Protein AF-X1I7S1-F1 (afdb_monomer_lite)

Organism: NCBI:txid412755

Foldseek 3Di:
DPCVPDDPPPPDDALAEAEAADQCQDDPPDPVLVVCLVVCDPCSCVPPRLVVSLVVVQVSVCVQCVDPLYYYDYHYNHCVLVVDPSVVVSCVSHPDDDDDDDVVVVVVVVVLRPPPDDDDDDDDDDDDDDDDPDDVVRVLLSVLLCLLVVLDLVCLVVLLVLCPDPDVSSVLSSLQSLLSNLVDPPSSVVCLVSLVVQCPDPDPSSNVSSVSSNVSND

Secondary structure (DSSP, 8-state):
---TT------SS---EEEESS-----TT-HHHHHHHHHHGGGHIIIIIHHHHHHHHHHHHHTT--STT---EEEE--THHHHSHHHHHHHHHS-S------HHHHHHHHHHS-------------------PPPHHHHHHHHHHHHHHS--GGGHHHHHHHTT-SSHHHHHHHHHHHHHGGGSTTGGGGGHHHHHHHTT-SSHHHHHHHHHHHHHH-

Structure (mmCIF, N/CA/C/O backbone):
data_AF-X1I7S1-F1
#
_entry.id   AF-X1I7S1-F1
#
loop_
_atom_site.group_PDB
_atom_site.id
_atom_site.type_symbol
_atom_site.label_atom_id
_atom_site.label_alt_id
_atom_site.label_comp_id
_atom_site.label_asym_id
_atom_site.label_entity_id
_atom_site.label_seq_id
_atom_site.pdbx_PDB_ins_code
_atom_site.Cartn_x
_atom_site.Cartn_y
_atom_site.Cartn_z
_atom_site.occupancy
_atom_site.B_iso_or_equiv
_atom_site.auth_seq_id
_atom_site.auth_comp_id
_atom_site.auth_asym_id
_atom_site.auth_atom_id
_atom_site.pdbx_PDB_model_num
ATOM 1 N N . THR A 1 1 ? 4.351 20.481 -22.327 1.00 34.53 1 THR A N 1
ATOM 2 C CA . THR A 1 1 ? 3.416 20.937 -21.273 1.00 34.53 1 THR A CA 1
ATOM 3 C C . THR A 1 1 ? 2.938 19.731 -20.486 1.00 34.53 1 THR A C 1
ATOM 5 O O . THR A 1 1 ? 2.043 19.015 -20.914 1.00 34.53 1 THR A O 1
ATOM 8 N N . THR A 1 2 ? 3.607 19.427 -19.373 1.00 40.56 2 THR A N 1
ATOM 9 C CA . THR A 1 2 ? 3.299 18.315 -18.455 1.00 40.56 2 THR A CA 1
ATOM 10 C C . THR A 1 2 ? 2.128 18.686 -17.546 1.00 40.56 2 THR A C 1
ATOM 12 O O . THR A 1 2 ? 2.246 18.787 -16.331 1.00 40.56 2 THR A O 1
ATOM 15 N N . THR A 1 3 ? 0.965 18.902 -18.154 1.00 37.44 3 THR A N 1
ATOM 16 C CA . THR A 1 3 ? -0.276 19.259 -17.449 1.00 37.44 3 THR A CA 1
ATOM 17 C C . THR A 1 3 ? -1.057 18.016 -16.986 1.00 37.44 3 THR A C 1
ATOM 19 O O . THR A 1 3 ? -2.106 18.121 -16.366 1.00 37.44 3 THR A O 1
ATOM 22 N N . PHE A 1 4 ? -0.539 16.806 -17.218 1.00 43.66 4 PHE A N 1
ATOM 23 C CA . PHE A 1 4 ? -1.282 15.554 -17.009 1.00 43.66 4 PHE A CA 1
ATOM 24 C C . PHE A 1 4 ? -1.377 15.063 -15.549 1.00 43.66 4 PHE A C 1
ATOM 26 O O . PHE A 1 4 ? -1.947 14.007 -15.295 1.00 43.66 4 PHE A O 1
ATOM 33 N N . TRP A 1 5 ? -0.856 15.835 -14.588 1.00 49.19 5 TRP A N 1
ATOM 34 C CA . TRP A 1 5 ? -1.009 15.590 -13.143 1.00 49.19 5 TRP A CA 1
ATOM 35 C C . TRP A 1 5 ? -1.881 16.652 -12.443 1.00 49.19 5 TRP A C 1
ATOM 37 O O . TRP A 1 5 ? -1.930 16.704 -11.206 1.00 49.19 5 TRP A O 1
ATOM 47 N N . GLN A 1 6 ? -2.564 17.511 -13.214 1.00 38.84 6 GLN A N 1
ATOM 48 C CA . GLN A 1 6 ? -3.524 18.475 -12.679 1.00 38.84 6 GLN A CA 1
ATOM 49 C C . GLN A 1 6 ? -4.865 17.802 -12.365 1.00 38.84 6 GLN A C 1
ATOM 51 O O . GLN A 1 6 ? -5.723 17.627 -13.219 1.00 38.84 6 GLN A O 1
ATOM 56 N N . GLY A 1 7 ? -5.033 17.480 -11.085 1.00 45.00 7 GLY A N 1
ATOM 57 C CA . GLY A 1 7 ? -6.172 18.010 -10.338 1.00 45.00 7 GLY A CA 1
ATOM 58 C C . GLY A 1 7 ? -7.549 17.446 -10.666 1.00 45.00 7 GLY A C 1
ATOM 59 O O . GLY A 1 7 ? -8.424 18.186 -11.094 1.00 45.00 7 GLY A O 1
ATOM 60 N N . ILE A 1 8 ? -7.789 16.190 -10.295 1.00 41.12 8 ILE A N 1
ATOM 61 C CA . ILE A 1 8 ? -9.098 15.828 -9.743 1.00 41.12 8 ILE A CA 1
ATOM 62 C C . ILE A 1 8 ? -8.904 15.728 -8.225 1.00 41.12 8 ILE A C 1
ATOM 64 O O . ILE A 1 8 ? -8.669 14.661 -7.666 1.00 41.12 8 ILE A O 1
ATOM 68 N N . ASP A 1 9 ? -8.882 16.893 -7.573 1.00 45.22 9 ASP A N 1
ATOM 69 C CA . ASP A 1 9 ? -9.036 17.016 -6.121 1.00 45.22 9 ASP A CA 1
ATOM 70 C C . ASP A 1 9 ? -10.539 17.120 -5.853 1.00 45.22 9 ASP A C 1
ATOM 72 O O . ASP A 1 9 ? -11.132 18.196 -5.934 1.00 45.22 9 ASP A O 1
ATOM 76 N N . ILE A 1 10 ? -11.192 15.974 -5.645 1.00 42.84 10 ILE A N 1
ATOM 77 C CA . ILE A 1 10 ? -12.595 15.966 -5.226 1.00 42.84 10 ILE A CA 1
ATOM 78 C C . ILE A 1 10 ? -12.599 16.347 -3.749 1.00 42.84 10 ILE A C 1
ATOM 80 O O . ILE A 1 10 ? -12.166 15.568 -2.902 1.00 42.84 10 ILE A O 1
ATOM 84 N N . LYS A 1 11 ? -13.083 17.552 -3.436 1.00 34.75 11 LYS A N 1
ATOM 85 C CA . LYS A 1 11 ? -13.348 17.943 -2.050 1.00 34.75 11 LYS A CA 1
ATOM 86 C C . LYS A 1 11 ? -14.481 17.082 -1.484 1.00 34.75 11 LYS A C 1
ATOM 88 O O . LYS A 1 11 ? -15.622 17.178 -1.924 1.00 34.75 11 LYS A O 1
ATOM 93 N N . GLY A 1 12 ? -14.128 16.262 -0.502 1.00 44.75 12 GLY A N 1
ATOM 94 C CA . GLY A 1 12 ? -14.996 15.407 0.305 1.00 44.75 12 GLY A CA 1
ATOM 95 C C . GLY A 1 12 ? -14.125 14.471 1.149 1.00 44.75 12 GLY A C 1
ATOM 96 O O . GLY A 1 12 ? -13.039 14.102 0.709 1.00 44.75 12 GLY A O 1
ATOM 97 N N . ASP A 1 13 ? -14.567 14.100 2.353 1.00 46.22 13 ASP A N 1
ATOM 98 C CA . ASP A 1 13 ? -13.748 13.518 3.443 1.00 46.22 13 ASP A CA 1
ATOM 99 C C . ASP A 1 13 ? -13.021 12.176 3.168 1.00 46.22 13 ASP A C 1
ATOM 101 O O . ASP A 1 13 ? -12.484 11.574 4.095 1.00 46.22 13 ASP A O 1
ATOM 105 N N . LYS A 1 14 ? -12.999 11.647 1.936 1.00 53.81 14 LYS A N 1
ATOM 106 C CA . LYS A 1 14 ? -12.432 10.323 1.607 1.00 53.81 14 LYS A CA 1
ATOM 107 C C . LYS A 1 14 ? -11.861 10.284 0.186 1.00 53.81 14 LYS A C 1
ATOM 109 O O . LYS A 1 14 ? -12.492 9.766 -0.740 1.00 53.81 14 LYS A O 1
ATOM 114 N N . LEU A 1 15 ? -10.656 10.819 0.000 1.00 52.94 15 LEU A N 1
ATOM 115 C CA . LEU A 1 15 ? -9.922 10.695 -1.262 1.00 52.94 15 LEU A CA 1
ATOM 116 C C . LEU A 1 15 ? -9.502 9.227 -1.437 1.00 52.94 15 LEU A C 1
ATOM 118 O O . LEU A 1 15 ? -8.600 8.751 -0.760 1.00 52.94 15 LEU A O 1
ATOM 122 N N . SER A 1 16 ? -10.216 8.493 -2.290 1.00 61.19 16 SER A N 1
ATOM 123 C CA . SER A 1 16 ? -10.229 7.022 -2.272 1.00 61.19 16 SER A CA 1
ATOM 124 C C . SER A 1 16 ? -9.666 6.361 -3.531 1.00 61.19 16 SER A C 1
ATOM 126 O O . SER A 1 16 ? -9.474 5.148 -3.532 1.00 61.19 16 SER A O 1
ATOM 128 N N . LEU A 1 17 ? -9.354 7.107 -4.597 1.00 73.19 17 LEU A N 1
ATOM 129 C CA . LEU A 1 17 ? -8.890 6.510 -5.852 1.00 73.19 17 LEU A CA 1
ATOM 130 C C . LEU A 1 17 ? -7.895 7.402 -6.603 1.00 73.19 17 LEU A C 1
ATOM 132 O O . LEU A 1 17 ? -8.203 8.538 -6.952 1.00 73.19 17 LEU A O 1
ATOM 136 N N . VAL A 1 18 ? -6.724 6.848 -6.918 1.00 77.62 18 VAL A N 1
ATOM 137 C CA . VAL A 1 18 ? -5.776 7.397 -7.899 1.00 77.62 18 VAL A CA 1
ATOM 138 C C . VAL A 1 18 ? -5.756 6.465 -9.103 1.00 77.62 18 VAL A C 1
ATOM 140 O O . VAL A 1 18 ? -5.474 5.280 -8.952 1.00 77.62 18 VAL A O 1
ATOM 143 N N . VAL A 1 19 ? -6.031 6.988 -10.299 1.00 80.00 19 VAL A N 1
ATOM 144 C CA . VAL A 1 19 ? -5.985 6.211 -11.547 1.00 80.00 19 VAL A CA 1
ATOM 145 C C . VAL A 1 19 ? -4.779 6.635 -12.376 1.00 80.00 19 VAL A C 1
ATOM 147 O O . VAL A 1 19 ? -4.634 7.802 -12.733 1.00 80.00 19 VAL A O 1
ATOM 150 N N . ILE A 1 20 ? -3.922 5.676 -12.711 1.00 80.31 20 ILE A N 1
ATOM 151 C CA . ILE A 1 20 ? -2.764 5.846 -13.587 1.00 80.31 20 ILE A CA 1
ATOM 152 C C . ILE A 1 20 ? -3.038 5.048 -14.856 1.00 80.31 20 ILE A C 1
ATOM 154 O O . ILE A 1 20 ? -2.916 3.826 -14.890 1.00 80.31 20 ILE A O 1
ATOM 158 N N . VAL A 1 21 ? -3.428 5.752 -15.915 1.00 76.12 21 VAL A N 1
ATOM 159 C CA . VAL A 1 21 ? -3.789 5.125 -17.197 1.00 76.12 21 VAL A CA 1
ATOM 160 C C . VAL A 1 21 ? -2.558 4.567 -17.915 1.00 76.12 21 VAL A C 1
ATOM 162 O O . VAL A 1 21 ? -2.631 3.548 -18.595 1.00 76.12 21 VAL A O 1
ATOM 165 N N . LYS A 1 22 ? -1.410 5.229 -17.758 1.00 79.19 22 LYS A N 1
ATOM 166 C CA . LYS A 1 22 ? -0.152 4.854 -18.401 1.00 79.19 22 LYS A CA 1
ATOM 167 C C . LYS A 1 22 ? 1.018 5.254 -17.520 1.00 79.19 22 LYS A C 1
ATOM 169 O O . LYS A 1 22 ? 1.002 6.329 -16.921 1.00 79.19 22 LYS A O 1
ATOM 174 N N . MET A 1 23 ? 2.044 4.412 -17.479 1.00 82.00 23 MET A N 1
ATOM 175 C CA . MET A 1 23 ? 3.266 4.729 -16.751 1.00 82.00 23 MET A CA 1
ATOM 176 C C . MET A 1 23 ? 3.931 6.004 -17.304 1.00 82.00 23 MET A C 1
ATOM 178 O O . MET A 1 23 ? 4.130 6.093 -18.523 1.00 82.00 23 MET A O 1
ATOM 182 N N . PRO A 1 24 ? 4.301 6.970 -16.437 1.00 74.19 24 PRO A N 1
ATOM 183 C CA . PRO A 1 24 ? 4.885 8.253 -16.827 1.00 74.19 24 PRO A CA 1
ATOM 184 C C . PRO A 1 24 ? 6.377 8.115 -17.166 1.00 74.19 24 PRO A C 1
ATOM 186 O O . PRO A 1 24 ? 7.236 8.746 -16.552 1.00 74.19 24 PRO A O 1
ATOM 189 N N . PHE A 1 25 ? 6.704 7.266 -18.135 1.00 75.31 25 PHE A N 1
ATOM 190 C CA . PHE A 1 25 ? 8.011 7.322 -18.784 1.00 75.31 25 PHE A CA 1
ATOM 191 C C . PHE A 1 25 ? 8.072 8.632 -19.585 1.00 75.31 25 PHE A C 1
ATOM 193 O O . PHE A 1 25 ? 7.050 9.026 -20.147 1.00 75.31 25 PHE A O 1
ATOM 200 N N . GLY A 1 26 ? 9.210 9.336 -19.544 1.00 65.19 26 GLY A N 1
ATOM 201 C CA . GLY A 1 26 ? 9.345 10.745 -19.946 1.00 65.19 26 GLY A CA 1
ATOM 202 C C . GLY A 1 26 ? 8.659 11.131 -21.265 1.00 65.19 26 GLY A C 1
ATOM 203 O O . GLY A 1 26 ? 8.462 10.307 -22.157 1.00 65.19 26 GLY A O 1
ATOM 204 N N . SER A 1 27 ? 8.268 12.404 -21.380 1.00 58.00 27 SER A N 1
ATOM 205 C CA . SER A 1 27 ? 7.577 12.906 -22.572 1.00 58.00 27 SER A CA 1
ATOM 206 C C . SER A 1 27 ? 8.533 12.971 -23.766 1.00 58.00 27 SER A C 1
ATOM 208 O O . SER A 1 27 ? 9.627 13.512 -23.615 1.00 58.00 27 SER A O 1
ATOM 210 N N . PRO A 1 28 ? 8.111 12.533 -24.964 1.00 55.59 28 PRO A N 1
ATOM 211 C CA . PRO A 1 28 ? 8.808 12.874 -26.198 1.00 55.59 28 PRO A CA 1
ATOM 212 C C . PRO A 1 28 ? 8.892 14.402 -26.338 1.00 55.59 28 PRO A C 1
ATOM 214 O O . PRO A 1 28 ? 7.883 15.084 -26.128 1.00 55.59 28 PRO A O 1
ATOM 217 N N . GLY A 1 29 ? 10.070 14.931 -26.680 1.00 66.00 29 GLY A N 1
ATOM 218 C CA . GLY A 1 29 ? 10.260 16.348 -27.015 1.00 66.00 29 GLY A CA 1
ATOM 219 C C . GLY A 1 29 ? 10.788 17.255 -25.898 1.00 66.00 29 GLY A C 1
ATOM 220 O O . GLY A 1 29 ? 10.657 18.471 -26.022 1.00 66.00 29 GLY A O 1
ATOM 221 N N . ASP A 1 30 ? 11.370 16.709 -24.826 1.00 81.25 30 ASP A N 1
ATOM 222 C CA . ASP A 1 30 ? 12.191 17.479 -23.879 1.00 81.25 30 ASP A CA 1
ATOM 223 C C . ASP A 1 30 ? 13.679 17.340 -24.270 1.00 81.25 30 ASP A C 1
ATOM 225 O O . ASP A 1 30 ? 14.272 16.289 -24.018 1.00 81.25 30 ASP A O 1
ATOM 229 N N . PRO A 1 31 ? 14.315 18.386 -24.842 1.00 83.62 31 PRO A N 1
ATOM 230 C CA . PRO A 1 31 ? 15.699 18.309 -25.315 1.00 83.62 31 PRO A CA 1
ATOM 231 C C . PRO A 1 31 ? 16.710 17.951 -24.219 1.00 83.62 31 PRO A C 1
ATOM 233 O O . PRO A 1 31 ? 17.738 17.334 -24.498 1.00 83.62 31 PRO A O 1
ATOM 236 N N . VAL A 1 32 ? 16.436 18.330 -22.966 1.00 85.75 32 VAL A N 1
ATOM 237 C CA . VAL A 1 32 ? 17.312 18.020 -21.829 1.00 85.75 32 VAL A CA 1
ATOM 238 C C . VAL A 1 32 ? 17.156 16.556 -21.436 1.00 85.75 32 VAL A C 1
ATOM 240 O O . VAL A 1 32 ? 18.149 15.888 -21.139 1.00 85.75 32 VAL A O 1
ATOM 243 N N . TYR A 1 33 ? 15.924 16.046 -21.436 1.00 84.62 33 TYR A N 1
ATOM 244 C CA . TYR A 1 33 ? 15.659 14.630 -21.195 1.00 84.62 33 TYR A CA 1
ATOM 245 C C . TYR A 1 33 ? 16.280 13.755 -22.289 1.00 84.62 33 TYR A C 1
ATOM 247 O O . TYR A 1 33 ? 16.966 12.784 -21.974 1.00 84.62 33 TYR A O 1
ATOM 255 N N . ASP A 1 34 ? 16.127 14.149 -23.553 1.00 86.00 34 ASP A N 1
ATOM 256 C CA . ASP A 1 34 ? 16.676 13.434 -24.706 1.00 86.00 34 ASP A CA 1
ATOM 257 C C . ASP A 1 34 ? 18.210 13.376 -24.658 1.00 86.00 34 ASP A C 1
ATOM 259 O O . ASP A 1 34 ? 18.803 12.318 -24.877 1.00 86.00 34 ASP A O 1
ATOM 263 N N . GLU A 1 35 ? 18.870 14.479 -24.292 1.00 88.38 35 GLU A N 1
ATOM 264 C CA . GLU A 1 35 ? 20.326 14.507 -24.117 1.00 88.38 35 GLU A CA 1
ATOM 265 C C . GLU A 1 35 ? 20.788 13.636 -22.937 1.00 88.38 35 GLU A C 1
ATOM 267 O O . GLU A 1 35 ? 21.785 12.919 -23.048 1.00 88.38 35 GLU A O 1
ATOM 272 N N . ARG A 1 36 ? 20.054 13.623 -21.815 1.00 86.50 36 ARG A N 1
ATOM 273 C CA . ARG A 1 36 ? 20.353 12.714 -20.692 1.00 86.50 36 ARG A CA 1
ATOM 274 C C . ARG A 1 36 ? 20.214 11.251 -21.103 1.00 86.50 36 ARG A C 1
ATOM 276 O O . ARG A 1 36 ? 21.082 10.449 -20.766 1.00 86.50 36 ARG A O 1
ATOM 283 N N . CYS A 1 37 ? 19.168 10.911 -21.855 1.00 87.94 37 CYS A N 1
ATOM 284 C CA . CYS A 1 37 ? 18.982 9.571 -22.403 1.00 87.94 37 CYS A CA 1
ATOM 285 C C . CYS A 1 37 ? 20.133 9.189 -23.341 1.00 87.94 37 CYS A C 1
ATOM 287 O O . CYS A 1 37 ? 20.708 8.113 -23.188 1.00 87.94 37 CYS A O 1
ATOM 289 N N . ARG A 1 38 ? 20.535 10.092 -24.248 1.00 88.19 38 ARG A N 1
ATOM 290 C CA . ARG A 1 38 ? 21.667 9.876 -25.161 1.00 88.19 38 ARG A CA 1
ATOM 291 C C . ARG A 1 38 ? 22.964 9.585 -24.400 1.00 88.19 38 ARG A C 1
ATOM 293 O O . ARG A 1 38 ? 23.661 8.636 -24.744 1.00 88.19 38 ARG A O 1
ATOM 300 N N . ARG A 1 39 ? 23.273 10.356 -23.351 1.00 92.06 39 ARG A N 1
ATOM 301 C CA . ARG A 1 39 ? 24.485 10.164 -22.530 1.00 92.06 39 ARG A CA 1
ATOM 302 C C . ARG A 1 39 ? 24.503 8.847 -21.760 1.00 92.06 39 ARG A C 1
ATOM 304 O O . ARG A 1 39 ? 25.572 8.286 -21.548 1.00 92.06 39 ARG A O 1
ATOM 311 N N . LEU A 1 40 ? 23.340 8.371 -21.322 1.00 90.00 40 LEU A N 1
ATOM 312 C CA . LEU A 1 40 ? 23.218 7.116 -20.578 1.00 90.00 40 LEU A CA 1
ATOM 313 C C . LEU A 1 40 ? 23.259 5.875 -21.484 1.00 90.00 40 LEU A C 1
ATOM 315 O O . LEU A 1 40 ? 23.492 4.772 -20.981 1.00 90.00 40 LEU A O 1
ATOM 319 N N . GLY A 1 41 ? 23.065 6.036 -22.799 1.00 92.44 41 GLY A N 1
ATOM 320 C CA . GLY A 1 41 ? 23.042 4.925 -23.751 1.00 92.44 41 GLY A CA 1
ATOM 321 C C . GLY A 1 41 ? 21.987 3.897 -23.350 1.00 92.44 41 GLY A C 1
ATOM 322 O O . GLY A 1 41 ? 20.910 4.271 -22.907 1.00 92.44 41 GLY A O 1
ATOM 323 N N . GLU A 1 42 ? 22.300 2.604 -23.418 1.00 89.38 42 GLU A N 1
ATOM 324 C CA . GLU A 1 42 ? 21.370 1.507 -23.087 1.00 89.38 42 GLU A CA 1
ATOM 325 C C . GLU A 1 42 ? 20.812 1.550 -21.651 1.00 89.38 42 GLU A C 1
ATOM 327 O O . GLU A 1 42 ? 19.726 1.035 -21.387 1.00 89.38 42 GLU A O 1
ATOM 332 N N . ARG A 1 43 ? 21.513 2.216 -20.726 1.00 89.62 43 ARG A N 1
ATOM 333 C CA . ARG A 1 43 ? 21.113 2.335 -19.315 1.00 89.62 43 ARG A CA 1
ATOM 334 C C . ARG A 1 43 ? 20.088 3.434 -19.052 1.00 89.62 43 ARG A C 1
ATOM 336 O O . ARG A 1 43 ? 19.610 3.564 -17.929 1.00 89.62 43 ARG A O 1
ATOM 343 N N . TRP A 1 44 ? 19.710 4.222 -20.061 1.00 89.94 44 TRP A N 1
ATOM 344 C CA . TRP A 1 44 ? 18.753 5.323 -19.892 1.00 89.94 44 TRP A CA 1
ATOM 345 C C . TRP A 1 44 ? 17.445 4.869 -19.225 1.00 89.94 44 TRP A C 1
ATOM 347 O O . TRP A 1 44 ? 16.861 5.592 -18.416 1.00 89.94 44 TRP A O 1
ATOM 357 N N . PHE A 1 45 ? 16.991 3.651 -19.530 1.00 87.31 45 PHE A N 1
ATOM 358 C CA . PHE A 1 45 ? 15.756 3.133 -18.966 1.00 87.31 45 PHE A CA 1
ATOM 359 C C . PHE A 1 45 ? 15.911 2.777 -17.483 1.00 87.31 45 PHE A C 1
ATOM 361 O O . PHE A 1 45 ? 15.078 3.185 -16.675 1.00 87.31 45 PHE A O 1
ATOM 368 N N . THR A 1 46 ? 16.971 2.053 -17.115 1.00 87.12 46 THR A N 1
ATOM 369 C CA . THR A 1 46 ? 17.209 1.584 -15.739 1.00 87.12 46 THR A CA 1
ATOM 370 C C . THR A 1 46 ? 17.642 2.701 -14.802 1.00 87.12 46 THR A C 1
ATOM 372 O O . THR A 1 46 ? 17.220 2.717 -13.649 1.00 87.12 46 THR A O 1
ATOM 375 N N . ASP A 1 47 ? 18.429 3.652 -15.302 1.00 87.44 47 ASP A N 1
ATOM 376 C CA . ASP A 1 47 ? 19.130 4.629 -14.465 1.00 87.44 47 ASP A CA 1
ATOM 377 C C . ASP A 1 47 ? 18.407 5.983 -14.433 1.00 87.44 47 ASP A C 1
ATOM 379 O O . ASP A 1 47 ? 18.640 6.791 -13.536 1.00 87.44 47 ASP A O 1
ATOM 383 N N . LEU A 1 48 ? 17.497 6.237 -15.384 1.00 87.56 48 LEU A N 1
ATOM 384 C CA . LEU A 1 48 ? 16.750 7.494 -15.467 1.00 87.56 48 LEU A CA 1
ATOM 385 C C . LEU A 1 48 ? 15.238 7.285 -15.565 1.00 87.56 48 LEU A C 1
ATOM 387 O O . LEU A 1 48 ? 14.504 7.760 -14.695 1.00 87.56 48 LEU A O 1
ATOM 391 N N . ALA A 1 49 ? 14.743 6.605 -16.603 1.00 86.75 49 ALA A N 1
ATOM 392 C CA . ALA A 1 49 ? 13.304 6.557 -16.876 1.00 86.75 49 ALA A CA 1
ATOM 393 C C . ALA A 1 49 ? 12.510 5.807 -15.796 1.00 86.75 49 ALA A C 1
ATOM 395 O O . ALA A 1 49 ? 11.492 6.310 -15.317 1.00 86.75 49 ALA A O 1
ATOM 396 N N . LEU A 1 50 ? 12.986 4.629 -15.389 1.00 88.56 50 LEU A N 1
ATOM 397 C CA . LEU A 1 50 ? 12.345 3.802 -14.372 1.00 88.56 50 LEU A CA 1
ATOM 398 C C . LEU A 1 50 ? 12.380 4.465 -12.979 1.00 88.56 50 LEU A C 1
ATOM 400 O O . LEU A 1 50 ? 11.305 4.603 -12.387 1.00 88.56 50 LEU A O 1
ATOM 404 N N . PRO A 1 51 ? 13.528 4.963 -12.469 1.00 86.31 51 PRO A N 1
ATOM 405 C CA . PRO A 1 51 ? 13.568 5.706 -11.209 1.00 86.31 51 PRO A CA 1
ATOM 406 C C . PRO A 1 51 ? 12.671 6.948 -11.212 1.00 86.31 51 PRO A C 1
ATOM 408 O O . PRO A 1 51 ? 11.960 7.195 -10.237 1.00 86.31 51 PRO A O 1
ATOM 411 N N . SER A 1 52 ? 12.638 7.700 -12.320 1.00 87.56 52 SER A N 1
ATOM 412 C CA . SER A 1 52 ? 11.772 8.884 -12.450 1.00 87.56 52 SER A CA 1
ATOM 413 C C . SER A 1 52 ? 10.290 8.515 -12.358 1.00 87.56 52 SER A C 1
ATOM 415 O O . SER A 1 52 ? 9.524 9.173 -11.653 1.00 87.56 52 SER A O 1
ATOM 417 N N . ALA A 1 53 ? 9.885 7.432 -13.026 1.00 87.19 53 ALA A N 1
ATOM 418 C CA . ALA A 1 53 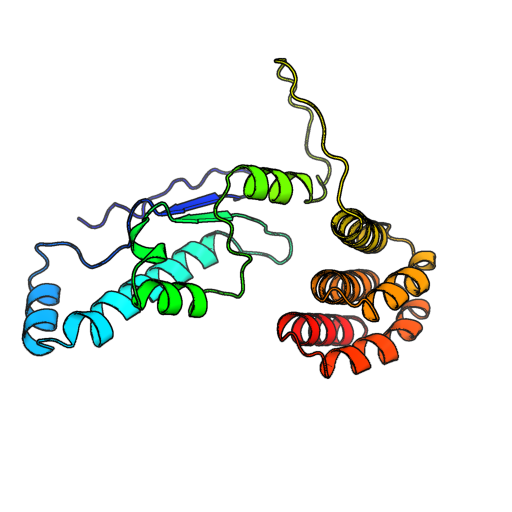? 8.512 6.948 -12.980 1.00 87.19 53 ALA A CA 1
ATOM 419 C C . ALA A 1 53 ? 8.121 6.467 -11.571 1.00 87.19 53 ALA A C 1
ATOM 421 O O . ALA A 1 53 ? 7.043 6.805 -11.086 1.00 87.19 53 ALA A O 1
ATOM 422 N N . ILE A 1 54 ? 9.008 5.738 -10.883 1.00 87.00 54 ILE A N 1
ATOM 423 C CA . ILE A 1 54 ? 8.805 5.297 -9.492 1.00 87.00 54 ILE A CA 1
ATOM 424 C C . ILE A 1 54 ? 8.632 6.496 -8.555 1.00 87.00 54 ILE A C 1
ATOM 426 O O . ILE A 1 54 ? 7.732 6.494 -7.714 1.00 87.00 54 ILE A O 1
ATOM 430 N N . LEU A 1 55 ? 9.460 7.532 -8.701 1.00 85.06 55 LEU A N 1
ATOM 431 C CA . LEU A 1 55 ? 9.371 8.739 -7.882 1.00 85.06 55 LEU A CA 1
ATOM 432 C C . LEU A 1 55 ? 8.009 9.428 -8.040 1.00 85.06 55 LEU A C 1
ATOM 434 O O . LEU A 1 55 ? 7.363 9.743 -7.040 1.00 85.06 55 LEU A O 1
ATOM 438 N N . LEU A 1 56 ? 7.544 9.602 -9.281 1.00 83.12 56 LEU A N 1
ATOM 439 C CA . LEU A 1 56 ? 6.225 10.175 -9.568 1.00 83.12 56 LEU A CA 1
ATOM 440 C C . LEU A 1 56 ? 5.093 9.325 -8.985 1.00 83.12 56 LEU A C 1
ATOM 442 O O . LEU A 1 56 ? 4.165 9.862 -8.383 1.00 83.12 56 LEU A O 1
ATOM 446 N N . LEU A 1 57 ? 5.185 7.999 -9.102 1.00 83.88 57 LEU A N 1
ATOM 447 C CA . LEU A 1 57 ? 4.200 7.094 -8.516 1.00 83.88 57 LEU A CA 1
ATOM 448 C C . LEU A 1 57 ? 4.136 7.217 -6.993 1.00 83.88 57 LEU A C 1
ATOM 450 O O . LEU A 1 57 ? 3.045 7.314 -6.439 1.00 83.88 57 LEU A O 1
ATOM 454 N N . ARG A 1 58 ? 5.285 7.265 -6.310 1.00 83.00 58 ARG A N 1
ATOM 455 C CA . ARG A 1 58 ? 5.338 7.443 -4.849 1.00 83.00 58 ARG A CA 1
ATOM 456 C C . ARG A 1 58 ? 4.704 8.763 -4.421 1.00 83.00 58 ARG A C 1
ATOM 458 O O . ARG A 1 58 ? 3.982 8.793 -3.429 1.00 83.00 58 ARG A O 1
ATOM 465 N N . GLN A 1 59 ? 4.925 9.833 -5.182 1.00 81.31 59 GLN A N 1
ATOM 466 C CA . GLN A 1 59 ? 4.272 11.122 -4.943 1.00 81.31 59 GLN A CA 1
ATOM 467 C C . GLN A 1 59 ? 2.754 11.039 -5.167 1.00 81.31 59 GLN A C 1
ATOM 469 O O . GLN A 1 59 ? 1.989 11.568 -4.363 1.00 81.31 59 GLN A O 1
ATOM 474 N N . GLY A 1 60 ? 2.309 10.327 -6.208 1.00 78.50 60 GLY A N 1
ATOM 475 C CA . GLY A 1 60 ? 0.894 10.050 -6.462 1.00 78.50 60 GLY A CA 1
ATOM 476 C C . GLY A 1 60 ? 0.229 9.265 -5.326 1.00 78.50 60 GLY A C 1
ATOM 477 O O . GLY A 1 60 ? -0.838 9.651 -4.858 1.00 78.50 60 GLY A O 1
ATOM 478 N N . VAL A 1 61 ? 0.889 8.222 -4.817 1.00 77.19 61 VAL A N 1
ATOM 479 C CA . VAL A 1 61 ? 0.415 7.431 -3.666 1.00 77.19 61 VAL A CA 1
ATOM 480 C C . VAL A 1 61 ? 0.376 8.273 -2.388 1.00 77.19 61 VAL A C 1
ATOM 482 O O . VAL A 1 61 ? -0.592 8.206 -1.637 1.00 77.19 61 VAL A O 1
ATOM 485 N N . GLY A 1 62 ? 1.378 9.124 -2.155 1.00 75.75 62 GLY A N 1
ATOM 486 C CA . GLY A 1 62 ? 1.398 10.034 -1.004 1.00 75.75 62 GLY A CA 1
ATOM 487 C C . GLY A 1 62 ? 0.258 11.060 -1.004 1.00 75.75 62 GLY A C 1
ATOM 488 O O . GLY A 1 62 ? -0.110 11.572 0.047 1.00 75.75 62 GLY A O 1
ATOM 489 N N . ARG A 1 63 ? -0.355 11.339 -2.164 1.00 73.00 63 ARG A N 1
ATOM 490 C CA . ARG A 1 63 ? -1.575 12.160 -2.235 1.00 73.00 63 ARG A CA 1
ATOM 491 C C . ARG A 1 63 ? -2.827 11.423 -1.769 1.00 73.00 63 ARG A C 1
ATOM 493 O O . ARG A 1 63 ? -3.788 12.111 -1.430 1.00 73.00 63 ARG A O 1
ATOM 500 N N . LEU A 1 64 ? -2.818 10.091 -1.783 1.00 71.19 64 LEU A N 1
ATOM 501 C CA . LEU A 1 64 ? -3.942 9.231 -1.410 1.00 71.19 64 LEU A CA 1
ATOM 502 C C . LEU A 1 64 ? -3.968 8.934 0.094 1.00 71.19 64 LEU A C 1
ATOM 504 O O . LEU A 1 64 ? -5.035 8.922 0.690 1.00 71.19 64 LEU A O 1
ATOM 508 N N . ILE A 1 65 ? -2.800 8.719 0.705 1.00 69.06 65 ILE A N 1
ATOM 509 C CA . ILE A 1 65 ? -2.669 8.400 2.134 1.00 69.06 65 ILE A CA 1
ATOM 510 C C . ILE A 1 65 ? -2.016 9.594 2.841 1.00 69.06 65 ILE A C 1
ATOM 512 O O . ILE A 1 65 ? -0.791 9.709 2.863 1.00 69.06 65 ILE A O 1
ATOM 516 N N . ARG A 1 66 ? -2.831 10.501 3.393 1.00 66.25 66 ARG A N 1
ATOM 517 C CA . ARG A 1 66 ? -2.396 11.725 4.097 1.00 66.25 66 ARG A CA 1
ATOM 518 C C . ARG A 1 66 ? -2.499 11.593 5.621 1.00 66.25 66 ARG A C 1
ATOM 520 O O . ARG A 1 66 ? -1.798 12.297 6.342 1.00 66.25 66 ARG A O 1
ATOM 527 N N . GLY A 1 67 ? -3.330 10.677 6.110 1.00 59.81 67 GLY A N 1
ATOM 528 C CA . GLY A 1 67 ? -3.542 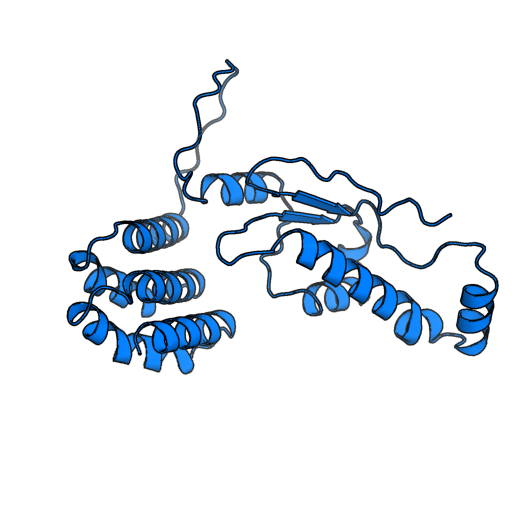10.383 7.524 1.00 59.81 67 GLY A CA 1
ATOM 529 C C . GLY A 1 67 ? -3.681 8.886 7.815 1.00 59.81 67 GLY A C 1
ATOM 530 O O . GLY A 1 67 ? -3.841 8.058 6.925 1.00 59.81 67 GLY A O 1
ATOM 531 N N . ILE A 1 68 ? -3.638 8.520 9.099 1.00 61.75 68 ILE A N 1
ATOM 532 C CA . ILE A 1 68 ? -3.694 7.117 9.562 1.00 61.75 68 ILE A CA 1
ATOM 533 C C . ILE A 1 68 ? -5.045 6.421 9.322 1.00 61.75 68 ILE A C 1
ATOM 535 O O . ILE A 1 68 ? -5.146 5.207 9.494 1.00 61.75 68 ILE A O 1
ATOM 539 N N . HIS A 1 69 ? -6.078 7.193 8.986 1.00 66.06 69 HIS A N 1
ATOM 540 C CA . HIS A 1 69 ? -7.429 6.716 8.693 1.00 66.06 69 HIS A CA 1
ATOM 541 C C . HIS A 1 69 ? -7.755 6.762 7.200 1.00 66.06 69 HIS A C 1
ATOM 543 O O . HIS A 1 69 ? -8.858 6.371 6.824 1.00 66.06 69 HIS A O 1
ATOM 549 N N . ASP A 1 70 ? -6.815 7.215 6.369 1.00 70.31 70 ASP A N 1
ATOM 550 C CA . ASP A 1 70 ? -7.024 7.297 4.934 1.00 70.31 70 ASP A CA 1
ATOM 551 C C . ASP A 1 70 ? -6.885 5.916 4.312 1.00 70.31 70 ASP A C 1
ATOM 553 O O . ASP A 1 70 ? -6.001 5.121 4.643 1.00 70.31 70 ASP A O 1
ATOM 557 N N . TYR A 1 71 ? -7.780 5.647 3.379 1.00 75.00 71 TYR A N 1
ATOM 558 C CA . TYR A 1 71 ? -7.807 4.429 2.602 1.00 75.00 71 TYR A CA 1
ATOM 559 C C . TYR A 1 71 ? -8.112 4.781 1.163 1.00 75.00 71 TYR A C 1
ATOM 561 O O . TYR A 1 71 ? -8.900 5.679 0.866 1.00 75.00 71 TYR A O 1
ATOM 569 N N . GLY A 1 72 ? -7.525 4.018 0.257 1.00 79.19 72 GLY A N 1
ATOM 570 C CA . GLY A 1 72 ? -7.818 4.180 -1.143 1.00 79.19 72 GLY A CA 1
ATOM 571 C C . GLY A 1 72 ? -7.131 3.145 -1.998 1.00 79.19 72 GLY A C 1
ATOM 572 O O . GLY A 1 72 ? -6.369 2.307 -1.521 1.00 79.19 72 GLY A O 1
ATOM 573 N N . VAL A 1 73 ? -7.416 3.240 -3.286 1.00 83.31 73 VAL A N 1
ATOM 574 C CA . VAL A 1 73 ? -6.906 2.349 -4.313 1.00 83.31 73 VAL A CA 1
ATOM 575 C C . VAL A 1 73 ? -6.055 3.146 -5.289 1.00 83.31 73 VAL A C 1
ATOM 577 O O . VAL A 1 73 ? -6.412 4.249 -5.701 1.00 83.31 73 VAL A O 1
ATOM 580 N N . VAL A 1 74 ? -4.922 2.571 -5.679 1.00 85.19 74 VAL A N 1
ATOM 581 C CA . VAL A 1 74 ? -4.129 3.049 -6.811 1.00 85.19 74 VAL A CA 1
ATOM 582 C C . VAL A 1 74 ? -4.379 2.091 -7.968 1.00 85.19 74 VAL A C 1
ATOM 584 O O . VAL A 1 74 ? -3.859 0.979 -7.989 1.00 85.19 74 VAL A O 1
ATOM 587 N N . ALA A 1 75 ? -5.213 2.504 -8.916 1.00 86.06 75 ALA A N 1
ATOM 588 C CA . ALA A 1 75 ? -5.540 1.717 -10.094 1.00 86.06 75 ALA A CA 1
ATOM 589 C C . ALA A 1 75 ? -4.549 2.037 -11.214 1.00 86.06 75 ALA A C 1
ATOM 591 O O . ALA A 1 75 ? -4.575 3.132 -11.773 1.00 86.06 75 ALA A O 1
ATOM 592 N N . ILE A 1 76 ? -3.684 1.082 -11.559 1.00 86.06 76 ILE A N 1
ATOM 593 C CA . ILE A 1 76 ? -2.777 1.220 -12.699 1.00 86.06 76 ILE A CA 1
ATOM 594 C C . ILE A 1 76 ? -3.322 0.397 -13.864 1.00 86.06 76 ILE A C 1
ATOM 596 O O . ILE A 1 76 ? -3.373 -0.827 -13.792 1.00 86.06 76 ILE A O 1
ATOM 600 N N . LEU A 1 77 ? -3.730 1.072 -14.938 1.00 83.50 77 LEU A N 1
ATOM 601 C CA . LEU A 1 77 ? -4.368 0.447 -16.106 1.00 83.50 77 LEU A CA 1
ATOM 602 C C . LEU A 1 77 ? -3.362 0.058 -17.204 1.00 83.50 77 LEU A C 1
ATOM 604 O O . LEU A 1 77 ? -3.741 -0.342 -18.303 1.00 83.50 77 LEU A O 1
ATOM 608 N N . ASP A 1 78 ? -2.067 0.161 -16.909 1.00 83.94 78 ASP A N 1
ATOM 609 C CA . ASP A 1 78 ? -0.990 -0.181 -17.831 1.00 83.94 78 ASP A CA 1
ATOM 610 C C . ASP A 1 78 ? -0.654 -1.679 -17.747 1.00 83.94 78 ASP A C 1
ATOM 612 O O . ASP A 1 78 ? 0.136 -2.113 -16.905 1.00 83.94 78 ASP A O 1
ATOM 616 N N . THR A 1 79 ? -1.234 -2.486 -18.642 1.00 79.88 79 THR A N 1
ATOM 617 C CA . THR A 1 79 ? -1.052 -3.954 -18.660 1.00 79.88 79 THR A CA 1
ATOM 618 C C . THR A 1 79 ? 0.405 -4.391 -18.827 1.00 79.88 79 THR A C 1
ATOM 620 O O . THR A 1 79 ? 0.754 -5.524 -18.487 1.00 79.88 79 THR A O 1
ATOM 623 N N . ARG A 1 80 ? 1.288 -3.502 -19.303 1.00 82.44 80 ARG A N 1
ATOM 624 C CA . ARG A 1 80 ? 2.717 -3.795 -19.474 1.00 82.44 80 ARG A CA 1
ATOM 625 C C . ARG A 1 80 ? 3.401 -4.097 -18.146 1.00 82.44 80 ARG A C 1
ATOM 627 O O . ARG A 1 80 ? 4.335 -4.891 -18.142 1.00 82.44 80 ARG A O 1
ATOM 634 N N . LEU A 1 81 ? 2.902 -3.551 -17.034 1.00 81.94 81 LEU A N 1
ATOM 635 C CA . LEU A 1 81 ? 3.399 -3.855 -15.688 1.00 81.94 81 LEU A CA 1
ATOM 636 C C . LEU A 1 81 ? 3.303 -5.338 -15.323 1.00 81.94 81 LEU A C 1
ATOM 638 O O . LEU A 1 81 ? 4.130 -5.822 -14.558 1.00 81.94 81 LEU A O 1
ATOM 642 N N . LEU A 1 82 ? 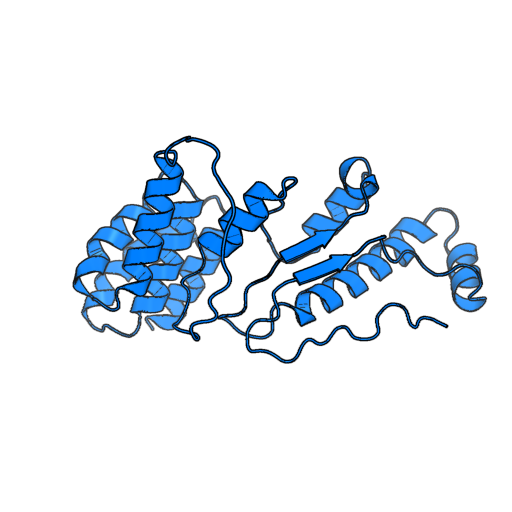2.318 -6.062 -15.860 1.00 78.25 82 LEU A N 1
ATOM 643 C CA . LEU A 1 82 ? 2.122 -7.479 -15.541 1.00 78.25 82 LEU A CA 1
ATOM 644 C C . LEU A 1 82 ? 3.136 -8.381 -16.245 1.00 78.25 82 LEU A C 1
ATOM 646 O O . LEU A 1 82 ? 3.440 -9.467 -15.765 1.00 78.25 82 LEU A O 1
ATOM 650 N N . ARG A 1 83 ? 3.630 -7.950 -17.409 1.00 78.25 83 ARG A N 1
ATOM 651 C CA . ARG A 1 83 ? 4.480 -8.773 -18.282 1.00 78.25 83 ARG A CA 1
ATOM 652 C C . ARG A 1 83 ? 5.943 -8.344 -18.271 1.00 78.25 83 ARG A C 1
ATOM 654 O O . ARG A 1 83 ? 6.789 -9.098 -18.741 1.00 78.25 83 ARG A O 1
ATOM 661 N N . SER A 1 84 ? 6.248 -7.142 -17.789 1.00 80.69 84 SER A N 1
ATOM 662 C CA . SER A 1 84 ? 7.597 -6.590 -17.820 1.00 80.69 84 SER A CA 1
ATOM 663 C C . SER A 1 84 ? 8.405 -6.923 -16.565 1.00 80.69 84 SER A C 1
ATOM 665 O O . SER A 1 84 ? 7.882 -6.982 -15.453 1.00 80.69 84 SER A O 1
ATOM 667 N N . SER A 1 85 ? 9.724 -7.052 -16.727 1.00 76.19 85 SER A N 1
ATOM 668 C CA . SER A 1 85 ? 10.663 -7.181 -15.604 1.00 76.19 85 SER A CA 1
ATOM 669 C C . SER A 1 85 ? 10.619 -5.962 -14.674 1.00 76.19 85 SER A C 1
ATOM 671 O O . SER A 1 85 ? 10.663 -6.107 -13.453 1.00 76.19 85 SER A O 1
ATOM 673 N N . TYR A 1 86 ? 10.454 -4.763 -15.242 1.00 83.75 86 TYR A N 1
ATOM 674 C CA . TYR A 1 86 ? 10.395 -3.512 -14.487 1.00 83.75 86 TYR A CA 1
ATOM 675 C C . TYR A 1 86 ? 9.116 -3.364 -13.652 1.00 83.75 86 TYR A C 1
ATOM 677 O O . TYR A 1 86 ? 9.101 -2.595 -12.692 1.00 83.75 86 TYR A O 1
ATOM 685 N N . GLY A 1 87 ? 8.034 -4.074 -13.993 1.00 84.56 87 GLY A N 1
ATOM 686 C CA . GLY A 1 87 ? 6.783 -3.992 -13.245 1.00 84.56 87 GLY A CA 1
ATOM 687 C C . GLY A 1 87 ? 6.941 -4.490 -11.816 1.00 84.56 87 GLY A C 1
ATOM 688 O O . GLY A 1 87 ? 6.478 -3.841 -10.877 1.00 84.56 87 GLY A O 1
ATOM 689 N N . ARG A 1 88 ? 7.718 -5.563 -11.634 1.00 81.50 88 ARG A N 1
ATOM 690 C CA . ARG A 1 88 ? 8.071 -6.073 -10.306 1.00 81.50 88 ARG A CA 1
ATOM 691 C C . ARG A 1 88 ? 8.872 -5.052 -9.501 1.00 81.50 88 ARG A C 1
ATOM 693 O O . ARG A 1 88 ? 8.572 -4.859 -8.329 1.00 81.50 88 ARG A O 1
ATOM 700 N N . THR A 1 89 ? 9.815 -4.357 -10.143 1.00 83.38 89 THR A N 1
ATOM 701 C CA . THR A 1 89 ? 10.602 -3.275 -9.528 1.00 83.38 89 THR A CA 1
ATOM 702 C C . THR A 1 89 ? 9.728 -2.103 -9.091 1.00 83.38 89 THR A C 1
ATOM 704 O O . THR A 1 89 ? 9.947 -1.535 -8.024 1.00 83.38 89 THR A O 1
ATOM 707 N N . ILE A 1 90 ? 8.723 -1.736 -9.887 1.00 84.94 90 ILE A N 1
ATOM 708 C CA . ILE A 1 90 ? 7.790 -0.659 -9.538 1.00 84.94 90 ILE A CA 1
ATOM 709 C C . ILE A 1 90 ? 6.963 -1.046 -8.320 1.00 84.94 90 ILE A C 1
ATOM 711 O O . ILE A 1 90 ? 6.942 -0.296 -7.348 1.00 84.94 90 ILE A O 1
ATOM 715 N N . VAL A 1 91 ? 6.328 -2.220 -8.350 1.00 82.50 91 VAL A N 1
ATOM 716 C CA . VAL A 1 91 ? 5.486 -2.700 -7.246 1.00 82.50 91 VAL A CA 1
ATOM 717 C C . VAL A 1 91 ? 6.301 -2.825 -5.958 1.00 82.50 91 VAL A C 1
ATOM 719 O O . VAL A 1 91 ? 5.847 -2.366 -4.916 1.00 82.50 91 VAL A O 1
ATOM 722 N N . SER A 1 92 ? 7.532 -3.345 -6.023 1.00 82.25 92 SER A N 1
ATOM 723 C CA . SER A 1 92 ? 8.413 -3.433 -4.850 1.00 82.25 92 SER A CA 1
ATOM 724 C C . SER A 1 92 ? 8.919 -2.079 -4.341 1.00 82.25 92 SER A C 1
ATOM 726 O O . SER A 1 92 ? 9.422 -2.000 -3.226 1.00 82.25 92 SER A O 1
ATOM 728 N N . SER A 1 93 ? 8.846 -1.023 -5.157 1.00 83.19 93 SER A N 1
ATOM 729 C CA . SER A 1 93 ? 9.284 0.330 -4.783 1.00 83.19 93 SER A CA 1
ATOM 730 C C . SER A 1 93 ? 8.170 1.185 -4.176 1.00 83.19 93 SER A C 1
ATOM 732 O O . SER A 1 93 ? 8.445 2.266 -3.635 1.00 83.19 93 SER A O 1
ATOM 734 N N . LEU A 1 94 ? 6.921 0.734 -4.295 1.0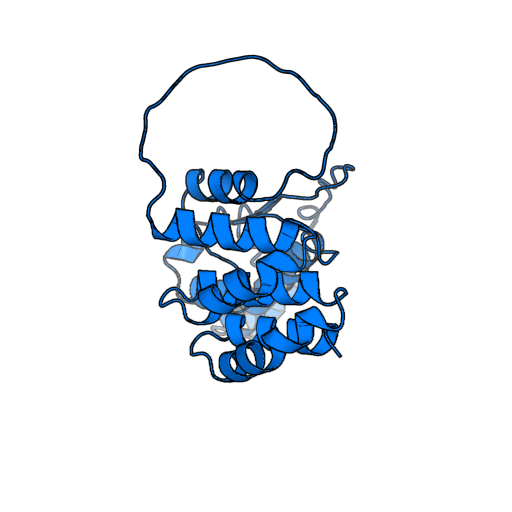0 81.88 94 LEU A N 1
ATOM 735 C CA . LEU A 1 94 ? 5.762 1.329 -3.645 1.00 81.88 94 LEU A CA 1
ATOM 736 C C . LEU A 1 94 ? 5.674 0.862 -2.183 1.00 81.88 94 LEU A C 1
ATOM 738 O O . LEU A 1 94 ? 6.302 -0.133 -1.818 1.00 81.88 94 LEU A O 1
ATOM 742 N N . PRO A 1 95 ? 4.926 1.577 -1.318 1.00 74.69 95 PRO A N 1
ATOM 743 C CA . PRO A 1 95 ? 4.569 1.047 -0.006 1.00 74.69 95 PRO A CA 1
ATOM 744 C C . PRO A 1 95 ? 3.974 -0.353 -0.154 1.00 74.69 95 PRO A C 1
ATOM 746 O O . PRO A 1 95 ? 3.322 -0.630 -1.159 1.00 74.69 95 PRO A O 1
ATOM 749 N N . GLU A 1 96 ? 4.182 -1.225 0.829 1.00 70.75 96 GLU A N 1
ATOM 750 C CA . GLU A 1 96 ? 3.593 -2.560 0.775 1.00 70.75 96 GLU A CA 1
ATOM 751 C C . GLU A 1 96 ? 2.061 -2.453 0.767 1.00 70.75 96 GLU A C 1
ATOM 753 O O . GLU A 1 96 ? 1.435 -2.114 1.773 1.00 70.75 96 GLU A O 1
ATOM 758 N N . VAL A 1 97 ? 1.476 -2.703 -0.402 1.00 76.12 97 VAL A N 1
ATOM 759 C CA . VAL A 1 97 ? 0.042 -2.627 -0.683 1.00 76.12 97 VAL A CA 1
ATOM 760 C C . VAL A 1 97 ? -0.419 -3.944 -1.286 1.00 76.12 97 VAL A C 1
ATOM 762 O O . VAL A 1 97 ? 0.338 -4.618 -1.989 1.00 76.12 97 VAL A O 1
ATOM 765 N N . ASP A 1 98 ? -1.669 -4.304 -1.020 1.00 78.94 98 ASP A N 1
ATOM 766 C CA . ASP A 1 98 ? -2.284 -5.473 -1.634 1.00 78.94 98 ASP A CA 1
ATOM 767 C C . ASP A 1 98 ? -2.509 -5.185 -3.131 1.00 78.94 98 ASP A C 1
ATOM 769 O O . ASP A 1 98 ? -3.157 -4.203 -3.502 1.00 78.94 98 ASP A O 1
ATOM 773 N N . VAL A 1 99 ? -1.932 -6.019 -4.002 1.00 82.44 99 VAL A N 1
ATOM 774 C CA . VAL A 1 99 ? -2.097 -5.911 -5.458 1.00 82.44 99 VAL A CA 1
ATOM 775 C C . VAL A 1 99 ? -3.225 -6.833 -5.886 1.00 82.44 99 VAL A C 1
ATOM 777 O O . VAL A 1 99 ? -3.160 -8.042 -5.678 1.00 82.44 99 VAL A O 1
ATOM 780 N N . VAL A 1 100 ? -4.246 -6.253 -6.508 1.00 83.12 100 VAL A N 1
ATOM 781 C CA . VAL A 1 100 ? -5.418 -6.972 -7.012 1.00 83.12 100 VAL A CA 1
ATOM 782 C C . VAL A 1 100 ? -5.572 -6.739 -8.511 1.00 83.12 100 VAL A C 1
ATOM 784 O O . VAL A 1 100 ? -5.139 -5.714 -9.044 1.00 83.12 100 VAL A O 1
ATOM 787 N N . HIS A 1 101 ? -6.186 -7.697 -9.201 1.00 83.31 101 HIS A N 1
ATOM 788 C CA . HIS A 1 101 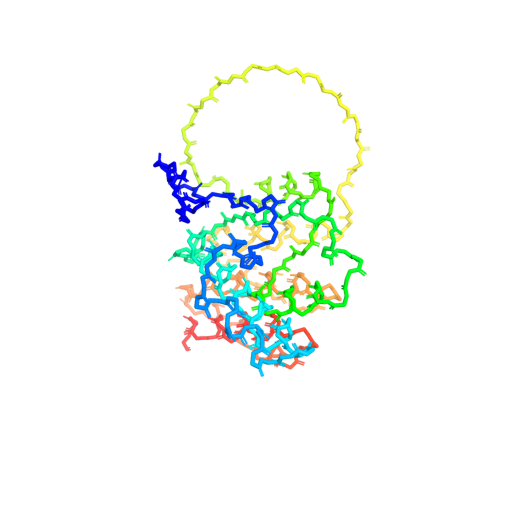? -6.380 -7.654 -10.657 1.00 83.31 101 HIS A CA 1
ATOM 789 C C . HIS A 1 101 ? -7.856 -7.667 -11.071 1.00 83.31 101 HIS A C 1
ATOM 791 O O . HIS A 1 101 ? -8.157 -7.643 -12.262 1.00 83.31 101 HIS A O 1
ATOM 797 N N . SER A 1 102 ? -8.773 -7.683 -10.102 1.00 81.06 102 SER A N 1
ATOM 798 C CA . SER A 1 102 ? -10.216 -7.684 -10.322 1.00 81.06 102 SER A CA 1
ATOM 799 C C . SER A 1 102 ? -10.870 -6.480 -9.642 1.00 81.06 102 SER A C 1
ATOM 801 O O . SER A 1 102 ? -10.483 -6.046 -8.555 1.00 81.06 102 SER A O 1
ATOM 803 N N . ILE A 1 103 ? -11.897 -5.940 -10.300 1.00 78.62 103 ILE A N 1
ATOM 804 C CA . ILE A 1 103 ? -12.724 -4.871 -9.741 1.00 78.62 103 ILE A CA 1
ATOM 805 C C . ILE A 1 103 ? -13.581 -5.382 -8.571 1.00 78.62 103 ILE A C 1
ATOM 807 O O . ILE A 1 103 ? -13.938 -4.608 -7.686 1.00 78.62 103 ILE A O 1
ATOM 811 N N . GLU A 1 104 ? -13.887 -6.679 -8.522 1.00 79.62 104 GLU A N 1
ATOM 812 C CA . GLU A 1 104 ? -14.586 -7.322 -7.409 1.00 79.62 104 GLU A CA 1
ATOM 813 C C . GLU A 1 104 ? -13.757 -7.241 -6.125 1.00 79.62 104 GLU A C 1
ATOM 815 O O . GLU A 1 104 ? -14.309 -6.909 -5.077 1.00 79.62 104 GLU A O 1
ATOM 820 N N . ASP A 1 105 ? -12.441 -7.443 -6.200 1.00 78.19 105 ASP A N 1
ATOM 821 C CA . ASP A 1 105 ? -11.547 -7.304 -5.045 1.00 78.19 105 ASP A CA 1
ATOM 822 C C . ASP A 1 105 ? -11.498 -5.858 -4.537 1.00 78.19 105 ASP A C 1
ATOM 824 O O . ASP A 1 105 ? -11.515 -5.609 -3.332 1.00 78.19 105 ASP A O 1
ATOM 828 N N . VAL A 1 106 ? -11.527 -4.885 -5.452 1.00 79.56 106 VAL A N 1
ATOM 829 C CA . VAL A 1 106 ? -11.626 -3.458 -5.109 1.00 79.56 106 VAL A CA 1
ATOM 830 C C . VAL A 1 106 ? -12.957 -3.147 -4.418 1.00 79.56 106 VAL A C 1
ATOM 832 O O . VAL A 1 106 ? -12.986 -2.447 -3.404 1.00 79.56 106 VAL A O 1
ATOM 835 N N . LYS A 1 107 ? -14.073 -3.692 -4.919 1.00 78.62 107 LYS A N 1
ATOM 836 C CA . LYS A 1 107 ? -15.390 -3.554 -4.274 1.00 78.62 107 LYS A CA 1
ATOM 837 C C . LYS A 1 107 ? -15.384 -4.170 -2.875 1.00 78.62 107 LYS A C 1
ATOM 839 O O . LYS A 1 107 ? -15.892 -3.549 -1.944 1.00 78.62 107 LYS A O 1
ATOM 844 N N . ARG A 1 108 ? -14.779 -5.352 -2.711 1.00 78.12 108 ARG A N 1
ATOM 845 C CA . ARG A 1 108 ? -14.612 -6.017 -1.407 1.00 78.12 108 ARG A CA 1
ATOM 846 C C . ARG A 1 108 ? -13.774 -5.177 -0.450 1.00 78.12 108 ARG A C 1
ATOM 848 O O . ARG A 1 108 ? -14.168 -5.020 0.702 1.00 78.12 108 ARG A O 1
ATOM 855 N N . PHE A 1 109 ? -12.677 -4.587 -0.927 1.00 80.75 109 PHE A N 1
ATOM 856 C CA . PHE A 1 109 ? -11.855 -3.669 -0.142 1.00 80.75 109 PHE A CA 1
ATOM 857 C C . PHE A 1 109 ? -12.701 -2.521 0.416 1.00 80.75 109 PHE A C 1
ATOM 859 O O . PHE A 1 109 ? -12.769 -2.369 1.633 1.00 80.75 109 PHE A O 1
ATOM 866 N N . PHE A 1 110 ? -13.433 -1.786 -0.426 1.00 78.31 110 PHE A N 1
ATOM 867 C CA . PHE A 1 110 ? -14.270 -0.681 0.053 1.00 78.31 110 PHE A CA 1
ATOM 868 C C . PHE A 1 110 ? -15.430 -1.132 0.946 1.00 78.31 110 PHE A C 1
ATOM 870 O O . PHE A 1 110 ? -15.756 -0.433 1.902 1.00 78.31 110 PHE A O 1
ATOM 877 N N . ALA A 1 111 ? -16.022 -2.300 0.684 1.00 79.12 111 ALA A N 1
ATOM 878 C CA . ALA A 1 111 ? -17.067 -2.867 1.534 1.00 79.12 111 ALA A CA 1
ATOM 879 C C . ALA A 1 111 ? -16.554 -3.281 2.926 1.00 79.12 111 ALA A C 1
ATOM 881 O O . ALA A 1 111 ? -17.312 -3.256 3.892 1.00 79.12 111 ALA A O 1
ATOM 882 N N . SER A 1 112 ? -15.273 -3.649 3.043 1.00 76.12 112 SER A N 1
ATOM 883 C CA . SER A 1 112 ? -14.652 -4.058 4.310 1.00 76.12 112 SER A CA 1
ATOM 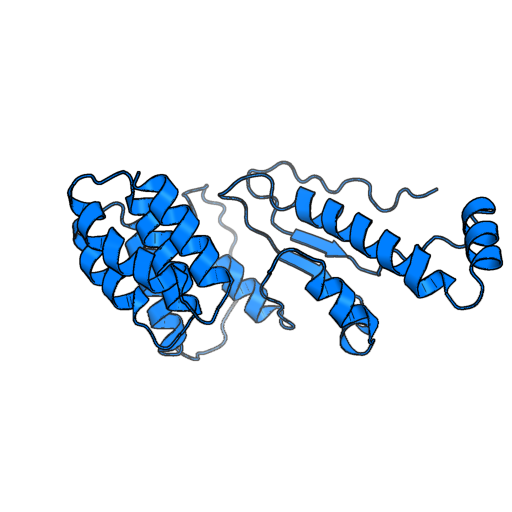884 C C . SER A 1 112 ? -14.312 -2.893 5.245 1.00 76.12 112 SER A C 1
ATOM 886 O O . SER A 1 112 ? -14.039 -3.098 6.430 1.00 76.12 112 SER A O 1
ATOM 888 N N . ILE A 1 113 ? -14.306 -1.667 4.723 1.00 74.69 113 ILE A N 1
ATOM 889 C CA . ILE A 1 113 ? -13.913 -0.485 5.480 1.00 74.69 113 ILE A CA 1
ATOM 890 C C . ILE A 1 113 ? -15.113 -0.023 6.310 1.00 74.69 113 ILE A C 1
ATOM 892 O O . ILE A 1 113 ? -16.178 0.224 5.740 1.00 74.69 113 ILE A O 1
ATOM 896 N N . PRO A 1 114 ? -14.974 0.125 7.645 1.00 60.06 114 PRO A N 1
ATOM 897 C CA . PRO A 1 114 ? -16.063 0.597 8.485 1.00 60.06 114 PRO A CA 1
ATOM 898 C C . PRO A 1 114 ? -16.557 1.946 7.964 1.00 60.06 114 PRO A C 1
ATOM 900 O O . PRO A 1 114 ? -15.810 2.930 7.948 1.00 60.06 114 PRO A O 1
ATOM 903 N N . GLN A 1 115 ? -17.814 2.000 7.526 1.00 55.91 115 GLN A N 1
ATOM 904 C CA . GLN A 1 115 ? -18.468 3.267 7.245 1.00 55.91 115 GLN A CA 1
ATOM 905 C C . GLN A 1 115 ? -18.652 3.991 8.580 1.00 55.91 115 GLN A C 1
ATOM 907 O O . GLN A 1 115 ? -19.653 3.820 9.268 1.00 55.91 115 GLN A O 1
ATOM 912 N N . SER A 1 116 ? -17.665 4.796 8.976 1.00 43.84 116 SER A N 1
ATOM 913 C CA . SER A 1 116 ? -17.893 5.865 9.939 1.00 43.84 116 SER A CA 1
ATOM 914 C C . SER A 1 116 ? -19.047 6.708 9.403 1.00 43.84 116 SER A C 1
ATOM 916 O O . SER A 1 116 ? -18.987 7.179 8.264 1.00 43.84 116 SER A O 1
ATOM 918 N N . ALA A 1 117 ? -20.113 6.775 10.206 1.00 41.97 117 ALA A N 1
ATOM 919 C CA . ALA A 1 117 ? -21.404 7.365 9.892 1.00 41.97 117 ALA A CA 1
ATOM 920 C C . ALA A 1 117 ? -21.251 8.647 9.066 1.00 41.97 117 ALA A C 1
ATOM 922 O O . ALA A 1 117 ? -20.874 9.694 9.583 1.00 41.97 117 ALA A O 1
ATOM 923 N N . SER A 1 118 ? -21.540 8.558 7.773 1.00 37.56 118 SER A N 1
ATOM 924 C CA . SER A 1 118 ? -21.705 9.732 6.933 1.00 37.56 118 SER A CA 1
ATOM 925 C C . SER A 1 118 ? -22.923 9.493 6.061 1.00 37.56 118 SER A C 1
ATOM 927 O O . SER A 1 118 ? -22.906 8.690 5.134 1.00 37.56 118 SER A O 1
ATOM 929 N N . SER A 1 119 ? -23.999 10.141 6.502 1.00 34.03 119 SER A N 1
ATOM 930 C CA . SER A 1 119 ? -25.060 10.737 5.702 1.00 34.03 119 SER A CA 1
ATOM 931 C C . SER A 1 119 ? -25.688 9.878 4.607 1.00 34.03 119 SER A C 1
ATOM 933 O O . SER A 1 119 ? -25.139 9.662 3.532 1.00 34.03 119 SER A O 1
ATOM 935 N N . LYS A 1 120 ? -26.941 9.499 4.886 1.00 34.16 120 LYS A N 1
ATOM 936 C CA . LYS A 1 120 ? -27.972 9.130 3.913 1.00 34.16 120 LYS A CA 1
ATOM 937 C C . LYS A 1 120 ? -27.802 9.906 2.601 1.00 34.16 120 LYS A C 1
ATOM 939 O O . LYS A 1 120 ? -28.100 11.095 2.554 1.00 34.16 120 LYS A O 1
ATOM 944 N N . VAL A 1 121 ? -27.460 9.201 1.530 1.00 32.41 121 VAL A N 1
ATOM 945 C CA . VAL A 1 121 ? -27.930 9.550 0.189 1.00 32.41 121 VAL A CA 1
ATOM 946 C C . VAL A 1 121 ? -28.523 8.284 -0.409 1.00 32.41 121 VAL A C 1
ATOM 948 O O . VAL A 1 121 ? -27.829 7.336 -0.764 1.00 32.41 121 VAL A O 1
ATOM 951 N N . GLN A 1 122 ? -29.854 8.259 -0.418 1.00 34.25 122 GLN A N 1
ATOM 952 C CA . GLN A 1 122 ? -30.668 7.315 -1.168 1.00 34.25 122 GLN A CA 1
ATOM 953 C C . GLN A 1 122 ? -30.427 7.524 -2.660 1.00 34.25 122 GLN A C 1
ATOM 955 O O . GLN A 1 122 ? -30.672 8.619 -3.158 1.00 34.25 122 GLN A O 1
ATOM 960 N N . THR A 1 123 ? -30.062 6.468 -3.387 1.00 28.09 123 THR A N 1
ATOM 961 C CA . THR A 1 123 ? -30.519 6.275 -4.772 1.00 28.09 123 THR A CA 1
ATOM 962 C C . THR A 1 123 ? -30.547 4.776 -5.116 1.00 28.09 123 THR A C 1
ATOM 964 O O . THR A 1 123 ? -29.538 4.167 -5.440 1.00 28.09 123 THR A O 1
ATOM 967 N N . THR A 1 124 ? -31.716 4.174 -4.897 1.00 27.08 124 THR A N 1
ATOM 968 C CA . THR A 1 124 ? -32.525 3.388 -5.853 1.00 27.08 124 THR A CA 1
ATOM 969 C C . THR A 1 124 ? -31.817 2.510 -6.917 1.00 27.08 124 THR A C 1
ATOM 971 O O . THR A 1 124 ? -31.335 3.038 -7.909 1.00 27.08 124 THR A O 1
ATOM 974 N N . THR A 1 125 ? -31.927 1.176 -6.721 1.00 28.00 125 THR A N 1
ATOM 975 C CA . THR A 1 125 ? -32.186 0.060 -7.694 1.00 28.00 125 THR A CA 1
ATOM 976 C C . THR A 1 125 ? -31.111 -0.210 -8.782 1.00 28.00 125 THR A C 1
ATOM 978 O O . THR A 1 125 ? -30.673 0.709 -9.452 1.00 28.00 125 THR A O 1
ATOM 981 N N . VAL A 1 126 ? -30.586 -1.432 -9.022 1.00 28.84 126 VAL A N 1
ATOM 982 C CA . VAL A 1 126 ? -31.231 -2.634 -9.616 1.00 28.84 126 VAL A CA 1
ATOM 983 C C . VAL A 1 126 ? -30.429 -3.944 -9.350 1.00 28.84 126 VAL A C 1
ATOM 985 O O . VAL A 1 126 ? -29.207 -3.965 -9.442 1.00 28.84 126 VAL A O 1
ATOM 988 N N . SER A 1 127 ? -31.193 -5.007 -9.035 1.00 30.20 127 SER A N 1
ATOM 989 C CA . SER A 1 127 ? -31.037 -6.487 -9.127 1.00 30.20 127 SER A CA 1
ATOM 990 C C . SER A 1 127 ? -29.652 -7.167 -9.238 1.00 30.20 127 SER A C 1
ATOM 992 O O . SER A 1 127 ? -28.916 -6.961 -10.193 1.00 30.20 127 SER A O 1
ATOM 994 N N . GLN A 1 128 ? -29.296 -8.007 -8.255 1.00 32.62 128 GLN A N 1
ATOM 995 C CA . GLN A 1 128 ? -29.384 -9.492 -8.222 1.00 32.62 128 GLN A CA 1
ATOM 996 C C . GLN A 1 128 ? -28.268 -10.264 -8.956 1.00 32.62 128 GLN A C 1
ATOM 998 O O . GLN A 1 128 ? -28.171 -10.260 -10.176 1.00 32.62 128 GLN A O 1
ATOM 1003 N N . GLY A 1 129 ? -27.510 -11.029 -8.163 1.00 29.55 129 GLY A N 1
ATOM 1004 C CA . GLY A 1 129 ? -26.621 -12.111 -8.585 1.00 29.55 129 GLY A CA 1
ATOM 1005 C C . GLY A 1 129 ? -26.090 -12.857 -7.354 1.00 29.55 129 GLY A C 1
ATOM 1006 O O . GLY A 1 129 ? -25.302 -12.305 -6.593 1.00 29.55 129 GLY A O 1
ATOM 1007 N N . GLN A 1 130 ? -26.596 -14.073 -7.133 1.00 30.73 130 GLN A N 1
ATOM 1008 C CA . GLN A 1 130 ? -26.201 -15.068 -6.116 1.00 30.73 130 GLN A CA 1
ATOM 1009 C C . GLN A 1 130 ? -24.665 -15.270 -6.134 1.00 30.73 130 GLN A C 1
ATOM 1011 O O . GLN A 1 130 ? -24.069 -15.244 -7.200 1.00 30.73 130 GLN A O 1
ATOM 1016 N N . GLY A 1 131 ? -23.903 -15.438 -5.053 1.00 33.53 131 GLY A N 1
ATOM 1017 C CA . GLY A 1 131 ? -24.134 -16.194 -3.827 1.00 33.53 131 GLY A CA 1
ATOM 1018 C C . GLY A 1 131 ? -22.949 -17.157 -3.640 1.00 33.53 131 GLY A C 1
ATOM 1019 O O . GLY A 1 131 ? -23.057 -18.325 -3.987 1.00 33.53 131 GLY A O 1
ATOM 1020 N N . ILE A 1 132 ? -21.816 -16.671 -3.119 1.00 35.00 132 ILE A N 1
ATOM 1021 C CA . ILE A 1 132 ? -20.756 -17.505 -2.526 1.00 35.00 132 ILE A CA 1
ATOM 1022 C C . ILE A 1 132 ? -20.505 -16.911 -1.140 1.00 35.00 132 ILE A C 1
ATOM 1024 O O . ILE A 1 132 ? -20.085 -15.759 -1.029 1.00 35.00 132 ILE A O 1
ATOM 1028 N N . GLY A 1 133 ? -20.865 -17.649 -0.088 1.00 38.03 133 GLY A N 1
ATOM 1029 C CA . GLY A 1 133 ? -20.644 -17.217 1.292 1.00 38.03 133 GLY A CA 1
ATOM 1030 C C . GLY A 1 133 ? -19.151 -17.006 1.574 1.00 38.03 133 GLY A C 1
ATOM 1031 O O . GLY A 1 133 ? -18.324 -17.656 0.932 1.00 38.03 133 GLY A O 1
ATOM 1032 N N . PRO A 1 134 ? -18.792 -16.107 2.507 1.00 44.75 134 PRO A N 1
ATOM 1033 C CA . PRO A 1 134 ? -17.398 -15.788 2.777 1.00 44.75 134 PRO A CA 1
ATOM 1034 C C . PRO A 1 134 ? -16.635 -17.049 3.183 1.00 44.75 134 PRO A C 1
ATOM 1036 O O . PRO A 1 134 ? -17.107 -17.829 4.019 1.00 44.75 134 PRO A O 1
ATOM 1039 N N . SER A 1 135 ? -15.463 -17.240 2.580 1.00 53.91 135 SER A N 1
ATOM 1040 C CA . SER A 1 135 ? -14.525 -18.299 2.968 1.00 53.91 135 SER A CA 1
ATOM 1041 C C . SER A 1 135 ? -14.186 -18.176 4.461 1.00 53.91 135 SER A C 1
ATOM 1043 O O . SER A 1 135 ? -14.234 -17.080 5.023 1.00 53.91 135 SER A O 1
ATOM 1045 N N . ASP A 1 136 ? -13.842 -19.271 5.145 1.00 56.28 136 ASP A N 1
ATOM 1046 C CA . ASP A 1 136 ? -13.580 -19.221 6.597 1.00 56.28 136 ASP A CA 1
ATOM 1047 C C . ASP A 1 136 ? -12.442 -18.249 6.967 1.00 56.28 136 ASP A C 1
ATOM 1049 O O . ASP A 1 136 ? -12.453 -17.639 8.036 1.00 56.28 136 ASP A O 1
ATOM 1053 N N . THR A 1 137 ? -11.525 -18.007 6.029 1.00 55.66 137 THR A N 1
ATOM 1054 C CA . THR A 1 137 ? -10.474 -16.984 6.108 1.00 55.66 137 THR A CA 1
ATOM 1055 C C . THR A 1 137 ? -11.028 -15.552 6.079 1.00 55.66 137 THR A C 1
ATOM 1057 O O . THR A 1 137 ? -10.583 -14.694 6.840 1.00 55.66 137 THR A O 1
ATOM 1060 N N . GLU A 1 138 ? -12.026 -15.271 5.235 1.00 57.66 138 GLU A N 1
ATOM 1061 C CA . GLU A 1 138 ? -12.703 -13.966 5.205 1.00 57.66 138 GLU A CA 1
ATOM 1062 C C . GLU A 1 138 ? -13.505 -13.728 6.490 1.00 57.66 138 GLU A C 1
ATOM 1064 O O . GLU A 1 138 ? -13.476 -12.621 7.028 1.00 57.66 138 GLU A O 1
ATOM 1069 N N . LYS A 1 139 ? -14.145 -14.771 7.044 1.00 69.81 139 LYS A N 1
ATOM 1070 C CA . LYS A 1 139 ? -14.846 -14.674 8.337 1.00 69.81 139 LYS A CA 1
ATOM 1071 C C . LYS A 1 139 ? -13.892 -14.295 9.474 1.00 69.81 139 LYS A C 1
ATOM 1073 O O . LYS A 1 139 ? -14.234 -13.430 10.281 1.00 69.81 139 LYS A O 1
ATOM 1078 N N . GLY A 1 140 ? -12.699 -14.896 9.515 1.00 71.12 140 GLY A N 1
ATOM 1079 C CA . GLY A 1 140 ? -11.673 -14.604 10.523 1.00 71.12 140 GLY A CA 1
ATOM 1080 C C . GLY A 1 140 ? -11.184 -13.155 10.471 1.00 71.12 140 GLY A C 1
ATOM 1081 O O . GLY A 1 140 ? -11.174 -12.460 11.489 1.00 71.12 140 GLY A O 1
ATOM 1082 N N . ILE A 1 141 ? -10.868 -12.656 9.271 1.00 70.75 141 ILE A N 1
ATOM 1083 C CA . ILE A 1 141 ? -10.429 -11.266 9.068 1.00 70.75 141 ILE A CA 1
ATOM 1084 C C . ILE A 1 141 ? -11.536 -10.274 9.450 1.00 70.75 141 ILE A C 1
ATOM 1086 O O . ILE A 1 141 ? -11.286 -9.315 10.184 1.00 70.75 141 ILE A O 1
ATOM 1090 N N . SER A 1 142 ? -12.770 -10.499 8.990 1.00 71.69 142 SER A N 1
ATOM 1091 C CA . SER A 1 142 ? -13.898 -9.627 9.332 1.00 71.69 142 SER A CA 1
ATOM 1092 C C . SER A 1 142 ? -14.157 -9.591 10.839 1.00 71.69 142 SER A C 1
ATOM 1094 O O . SER A 1 142 ? -14.441 -8.523 11.385 1.00 71.69 142 SER A O 1
ATOM 1096 N N . ARG A 1 143 ? -14.004 -10.728 11.530 1.00 84.19 143 ARG A N 1
ATOM 1097 C CA . ARG A 1 143 ? -14.179 -10.813 12.982 1.00 84.19 143 ARG A CA 1
ATOM 1098 C C . ARG A 1 143 ? -13.127 -10.001 13.732 1.00 84.19 143 ARG A C 1
ATOM 1100 O O . ARG A 1 143 ? -13.506 -9.138 14.519 1.00 84.19 143 ARG A O 1
ATOM 1107 N N . VAL A 1 144 ? -11.834 -10.204 13.469 1.00 80.75 144 VAL A N 1
ATOM 1108 C CA . VAL A 1 144 ? -10.765 -9.490 14.197 1.00 80.75 144 VAL A CA 1
ATOM 1109 C C . VAL A 1 144 ? -10.831 -7.972 13.991 1.00 80.75 144 VAL A C 1
ATOM 1111 O O . VAL A 1 144 ? -10.599 -7.198 14.922 1.00 80.75 144 VAL A O 1
ATOM 1114 N N . VAL A 1 145 ? -11.227 -7.525 12.795 1.00 72.19 145 VAL A N 1
ATOM 1115 C CA . VAL A 1 145 ? -11.438 -6.100 12.508 1.00 72.19 145 VAL A CA 1
ATOM 1116 C C . VAL A 1 145 ? -12.622 -5.545 13.301 1.00 72.19 145 VAL A C 1
ATOM 1118 O O . VAL A 1 145 ? -12.515 -4.447 13.851 1.00 72.19 145 VAL A O 1
ATOM 1121 N N . ALA A 1 146 ? -13.729 -6.288 13.391 1.00 74.25 146 ALA A N 1
ATOM 1122 C CA . ALA A 1 146 ? -14.889 -5.884 14.181 1.00 74.25 146 ALA A CA 1
ATOM 1123 C C . ALA A 1 146 ? -14.539 -5.743 15.672 1.00 74.25 146 ALA A C 1
ATOM 1125 O O . ALA A 1 146 ? -14.886 -4.731 16.277 1.00 74.25 146 ALA A O 1
ATOM 1126 N N . LEU A 1 147 ? -13.780 -6.690 16.233 1.00 80.00 147 LEU A N 1
ATOM 1127 C CA . LEU A 1 147 ? -13.308 -6.633 17.623 1.00 80.00 147 LEU A CA 1
ATOM 1128 C C . LEU A 1 147 ? -12.404 -5.420 17.872 1.00 80.00 147 LEU A C 1
ATOM 1130 O O . LEU A 1 147 ? -12.594 -4.691 18.835 1.00 80.00 147 LEU A O 1
ATOM 1134 N N . GLY A 1 148 ? -11.462 -5.126 16.972 1.00 74.19 148 GLY A N 1
ATOM 1135 C CA . GLY A 1 148 ? -10.602 -3.944 17.112 1.00 74.19 148 GLY A CA 1
ATOM 1136 C C . GLY A 1 148 ? -11.351 -2.605 17.074 1.00 74.19 148 GLY A C 1
ATOM 1137 O O . GLY A 1 148 ? -10.809 -1.588 17.505 1.00 74.19 148 GLY A O 1
ATOM 1138 N N . ASN A 1 149 ? -12.578 -2.592 16.546 1.00 80.00 149 ASN A N 1
ATOM 1139 C CA . ASN A 1 149 ? -13.432 -1.409 16.461 1.00 80.00 149 ASN A CA 1
ATOM 1140 C C . ASN A 1 149 ? -14.559 -1.397 17.508 1.00 80.00 149 ASN A C 1
ATOM 1142 O O . ASN A 1 149 ? -15.247 -0.384 17.611 1.00 80.00 149 ASN A O 1
ATOM 1146 N N . SER A 1 150 ? -14.759 -2.474 18.278 1.00 79.06 150 SER A N 1
ATOM 1147 C CA . SER A 1 150 ? -15.876 -2.597 19.229 1.00 79.06 150 SER A CA 1
ATOM 1148 C C . SER A 1 150 ? -15.781 -1.624 20.406 1.00 79.06 150 SER A C 1
ATOM 1150 O O . SER A 1 150 ? -16.752 -1.454 21.137 1.00 79.06 150 SER A O 1
ATOM 1152 N N . ASN A 1 151 ? -14.628 -0.966 20.576 1.00 81.56 151 ASN A N 1
ATOM 1153 C CA . ASN A 1 151 ? -14.338 -0.072 21.692 1.00 81.56 151 ASN A CA 1
ATOM 1154 C C . ASN A 1 151 ? -14.577 -0.720 23.070 1.00 81.56 151 ASN A C 1
ATOM 1156 O O . ASN A 1 151 ? -14.900 -0.031 24.035 1.00 81.56 151 ASN A O 1
ATOM 1160 N N . ASP A 1 152 ? -14.428 -2.039 23.146 1.00 86.69 152 ASP A N 1
ATOM 1161 C CA . ASP A 1 152 ? -14.706 -2.832 24.334 1.00 86.69 152 ASP A CA 1
ATOM 1162 C C . ASP A 1 152 ? -13.432 -3.584 24.751 1.00 86.69 152 ASP A C 1
ATOM 1164 O O . ASP A 1 152 ? -12.925 -4.383 23.962 1.00 86.69 152 ASP A O 1
ATOM 1168 N N . PRO A 1 153 ? -12.883 -3.361 25.959 1.00 88.31 153 PRO A N 1
ATOM 1169 C CA . PRO A 1 153 ? -11.699 -4.078 26.431 1.00 88.31 153 PRO A CA 1
ATOM 1170 C C . PRO A 1 153 ? -11.932 -5.581 26.654 1.00 88.31 153 PRO A C 1
ATOM 1172 O O . PRO A 1 153 ? -10.963 -6.342 26.686 1.00 88.31 153 PRO A O 1
ATOM 1175 N N . SER A 1 154 ? -13.184 -6.043 26.766 1.00 91.50 154 SER A N 1
ATOM 1176 C CA . SER A 1 154 ? -13.505 -7.466 26.944 1.00 91.50 154 SER A CA 1
ATOM 1177 C C . SER A 1 154 ? -13.069 -8.332 25.754 1.00 91.50 154 SER A C 1
ATOM 1179 O O . SER A 1 154 ? -12.832 -9.528 25.915 1.00 91.50 154 SER A O 1
ATOM 1181 N N . VAL A 1 155 ? -12.877 -7.719 24.578 1.00 92.62 155 VAL A N 1
ATOM 1182 C CA . VAL A 1 155 ? -12.475 -8.405 23.341 1.00 92.62 155 VAL A CA 1
ATOM 1183 C C . VAL A 1 155 ? -10.977 -8.688 23.252 1.00 92.62 155 VAL A C 1
ATOM 1185 O O . VAL A 1 155 ? -10.552 -9.443 22.382 1.00 92.62 155 VAL A O 1
ATOM 1188 N N . ILE A 1 156 ? -10.154 -8.086 24.120 1.00 93.38 156 ILE A N 1
ATOM 1189 C CA . ILE A 1 156 ? -8.687 -8.184 24.057 1.00 93.38 156 ILE A CA 1
ATOM 1190 C C . ILE A 1 156 ? -8.196 -9.647 24.033 1.00 93.38 156 ILE A C 1
ATOM 1192 O O . ILE A 1 156 ? -7.355 -9.949 23.186 1.00 93.38 156 ILE A O 1
ATOM 1196 N N . PRO A 1 157 ? -8.709 -10.575 24.869 1.00 94.44 157 PRO A N 1
ATOM 1197 C CA . PRO A 1 157 ? -8.327 -11.987 24.804 1.00 94.44 157 PRO A CA 1
ATOM 1198 C C . PRO A 1 157 ? -8.641 -12.638 23.452 1.00 94.44 157 PRO A C 1
ATOM 1200 O O . PRO A 1 157 ? -7.790 -13.326 22.898 1.00 94.44 157 PRO A O 1
ATOM 1203 N N . GLU A 1 158 ? -9.815 -12.356 22.879 1.00 93.38 158 GLU A N 1
ATOM 1204 C CA . GLU A 1 158 ? -10.208 -12.895 21.571 1.00 93.38 158 GLU A CA 1
ATOM 1205 C C . GLU A 1 158 ? -9.293 -12.357 20.458 1.00 93.38 158 GLU A C 1
ATOM 1207 O O . GLU A 1 158 ? -8.851 -13.102 19.587 1.00 93.38 158 GLU A O 1
ATOM 1212 N N . VAL A 1 159 ? -8.931 -11.070 20.506 1.00 91.19 159 VAL A N 1
ATOM 1213 C CA . VAL A 1 159 ? -7.984 -10.473 19.549 1.00 91.19 159 VAL A CA 1
ATOM 1214 C C . VAL A 1 159 ? -6.577 -11.066 19.700 1.00 91.19 159 VAL A C 1
ATOM 1216 O O . VAL A 1 159 ? -5.889 -11.256 18.695 1.00 91.19 159 VAL A O 1
ATOM 1219 N N . ILE A 1 160 ? -6.144 -11.388 20.924 1.00 95.81 160 ILE A N 1
ATOM 1220 C CA . ILE A 1 160 ? -4.867 -12.076 21.169 1.00 95.81 160 ILE A CA 1
ATOM 1221 C C . ILE A 1 160 ? -4.850 -13.447 20.487 1.00 95.81 160 ILE A C 1
ATOM 1223 O O . ILE A 1 160 ? -3.828 -13.828 19.925 1.00 95.81 160 ILE A O 1
ATOM 1227 N N . ASP A 1 161 ? -5.958 -14.182 20.459 1.00 93.25 161 ASP A N 1
ATOM 1228 C CA . ASP A 1 161 ? -5.982 -15.497 19.812 1.00 93.25 161 ASP A CA 1
ATOM 1229 C C . ASP A 1 161 ? -5.735 -15.413 18.298 1.00 93.25 161 ASP A C 1
ATOM 1231 O O . ASP A 1 161 ? -5.026 -16.254 17.736 1.00 93.25 161 ASP A O 1
ATOM 1235 N N . PHE A 1 162 ? -6.185 -14.335 17.646 1.00 90.81 162 PHE A N 1
ATOM 1236 C CA . PHE A 1 162 ? -5.885 -14.082 16.234 1.00 90.81 162 PHE A CA 1
ATOM 1237 C C . PHE A 1 162 ? -4.394 -13.828 15.952 1.00 90.81 162 PHE A C 1
ATOM 1239 O O . PHE A 1 162 ? -3.960 -14.028 14.813 1.00 90.81 162 PHE A O 1
ATOM 1246 N N . THR A 1 163 ? -3.570 -13.458 16.945 1.00 91.94 163 THR A N 1
ATOM 1247 C CA . THR A 1 163 ? -2.112 -13.328 16.737 1.00 91.94 163 THR A CA 1
ATOM 1248 C C . THR A 1 163 ? -1.439 -14.678 16.492 1.00 91.94 163 THR A C 1
ATOM 1250 O O . THR A 1 163 ? -0.358 -14.722 15.911 1.00 91.94 163 THR A O 1
ATOM 1253 N N . ARG A 1 164 ? -2.085 -15.788 16.868 1.00 92.69 164 ARG A N 1
ATOM 1254 C CA . ARG A 1 164 ? -1.585 -17.156 16.657 1.00 92.69 164 ARG A CA 1
ATOM 1255 C C . ARG A 1 164 ? -2.129 -17.806 15.383 1.00 92.69 164 ARG A C 1
ATOM 1257 O O . ARG A 1 164 ? -1.875 -18.985 15.137 1.00 92.69 164 ARG A O 1
ATOM 1264 N N . SER A 1 165 ? -2.883 -17.065 14.569 1.00 89.88 165 SER A N 1
ATOM 1265 C CA . SER A 1 165 ? -3.479 -17.605 13.347 1.00 89.88 165 SER A CA 1
ATOM 1266 C C . SER A 1 165 ? -2.420 -18.052 12.335 1.00 89.88 165 SER A C 1
ATOM 1268 O O . SER A 1 165 ? -1.390 -17.401 12.139 1.00 89.88 165 SER A O 1
ATOM 1270 N N . ARG A 1 166 ? -2.706 -19.136 11.602 1.00 83.81 166 ARG A N 1
ATOM 1271 C CA . ARG A 1 166 ? -1.902 -19.554 10.437 1.00 83.81 166 ARG A CA 1
ATOM 1272 C C . ARG A 1 166 ? -1.960 -18.519 9.311 1.00 83.81 166 ARG A C 1
ATOM 1274 O O . ARG A 1 166 ? -1.045 -18.438 8.496 1.00 83.81 166 ARG A O 1
ATOM 1281 N N . ASN A 1 167 ? -3.006 -17.696 9.281 1.00 80.94 167 ASN A N 1
ATOM 1282 C CA . ASN A 1 167 ? -3.166 -16.630 8.311 1.00 80.94 167 ASN A CA 1
ATOM 1283 C C . ASN A 1 167 ? -2.439 -15.357 8.764 1.00 80.94 167 ASN A C 1
ATOM 1285 O O . ASN A 1 167 ? -2.866 -14.663 9.684 1.00 80.94 167 ASN A O 1
ATOM 1289 N N . GLY A 1 168 ? -1.372 -14.982 8.057 1.00 71.94 168 GLY A N 1
ATOM 1290 C CA . GLY A 1 168 ? -0.631 -13.764 8.392 1.00 71.94 168 GLY A CA 1
ATOM 1291 C C . GLY A 1 168 ? -1.430 -12.458 8.253 1.00 71.94 168 GLY A C 1
ATOM 1292 O O . GLY A 1 168 ? -1.068 -11.471 8.887 1.00 71.94 168 GLY A O 1
ATOM 1293 N N . ASN A 1 169 ? -2.527 -12.433 7.482 1.00 71.81 169 ASN A N 1
ATOM 1294 C CA . ASN A 1 169 ? -3.405 -11.258 7.440 1.00 71.81 169 ASN A CA 1
ATOM 1295 C C . ASN A 1 169 ? -4.178 -11.106 8.754 1.00 71.81 169 ASN A C 1
ATOM 1297 O O . ASN A 1 169 ? -4.235 -10.004 9.292 1.00 71.81 169 ASN A O 1
ATOM 1301 N N . GLU A 1 170 ? -4.702 -12.198 9.314 1.00 83.94 170 GLU A N 1
ATOM 1302 C CA . GLU A 1 170 ? -5.347 -12.192 10.635 1.00 83.94 170 GLU A CA 1
ATOM 1303 C C . GLU A 1 170 ? -4.372 -11.749 11.726 1.00 83.94 170 GLU A C 1
ATOM 1305 O O . GLU A 1 170 ? -4.719 -10.870 12.508 1.00 83.94 170 GLU A O 1
ATOM 1310 N N . ARG A 1 171 ? -3.123 -12.241 11.711 1.00 89.19 171 ARG A N 1
ATOM 1311 C CA . ARG A 1 171 ? -2.082 -11.788 12.653 1.00 89.19 171 ARG A CA 1
ATOM 1312 C C . ARG A 1 171 ? -1.795 -10.287 12.530 1.00 89.19 171 ARG A C 1
ATOM 1314 O O . ARG A 1 171 ? -1.712 -9.582 13.536 1.00 89.19 171 ARG A O 1
ATOM 1321 N N . ARG A 1 172 ? -1.702 -9.768 11.298 1.00 87.06 172 ARG A N 1
ATOM 1322 C CA . ARG A 1 172 ? -1.527 -8.328 11.019 1.00 87.06 172 ARG A CA 1
ATOM 1323 C C . ARG A 1 172 ? -2.696 -7.509 11.570 1.00 87.06 172 ARG A C 1
ATOM 1325 O O . ARG A 1 172 ? -2.482 -6.494 12.236 1.00 87.06 172 ARG A O 1
ATOM 1332 N N . PHE A 1 173 ? -3.928 -7.933 11.290 1.00 79.31 173 PHE A N 1
ATOM 1333 C CA . PHE A 1 173 ? -5.130 -7.240 11.752 1.00 79.31 173 PHE A CA 1
ATOM 1334 C C . PHE A 1 173 ? -5.311 -7.343 13.270 1.00 79.31 173 PHE A C 1
ATOM 1336 O O . PHE A 1 173 ? -5.734 -6.361 13.875 1.00 79.31 173 PHE A O 1
ATOM 1343 N N . ALA A 1 174 ? -4.906 -8.450 13.893 1.00 87.19 174 ALA A N 1
ATOM 1344 C CA . ALA A 1 174 ? -4.859 -8.603 15.344 1.00 87.19 174 ALA A CA 1
ATOM 1345 C C . ALA A 1 174 ? -3.908 -7.585 15.983 1.00 87.19 174 ALA A C 1
ATOM 1347 O O . ALA A 1 174 ? -4.310 -6.842 16.876 1.00 87.19 174 ALA A O 1
ATOM 1348 N N . ALA A 1 175 ? -2.681 -7.454 15.465 1.00 87.94 175 ALA A N 1
ATOM 1349 C CA . ALA A 1 175 ? -1.738 -6.443 15.942 1.00 87.94 175 ALA A CA 1
ATOM 1350 C C . ALA A 1 175 ? -2.293 -5.013 15.787 1.00 87.94 175 ALA A C 1
ATOM 1352 O O . ALA A 1 175 ? -2.195 -4.193 16.700 1.00 87.94 175 ALA A O 1
ATOM 1353 N N . SER A 1 176 ? -2.940 -4.713 14.654 1.00 84.69 176 SER A N 1
ATOM 1354 C CA . SER A 1 176 ? -3.608 -3.423 14.446 1.00 84.69 176 SER A CA 1
ATOM 1355 C C . SER A 1 176 ? -4.748 -3.179 15.442 1.00 84.69 176 SER A C 1
ATOM 1357 O O . SER A 1 176 ? -4.838 -2.081 15.994 1.00 84.69 176 SER A O 1
ATOM 1359 N N . ALA A 1 177 ? -5.596 -4.183 15.680 1.00 84.31 177 ALA A N 1
ATOM 1360 C CA . ALA A 1 177 ? -6.711 -4.125 16.619 1.00 84.31 177 ALA A CA 1
ATOM 1361 C C . ALA A 1 177 ? -6.227 -3.870 18.054 1.00 84.31 177 ALA A C 1
ATOM 1363 O O . ALA A 1 177 ? -6.713 -2.946 18.701 1.00 84.31 177 ALA A O 1
ATOM 1364 N N . LEU A 1 178 ? -5.199 -4.588 18.512 1.00 90.44 178 LEU A N 1
ATOM 1365 C CA . LEU A 1 178 ? -4.583 -4.364 19.826 1.00 90.44 178 LEU A CA 1
ATOM 1366 C C . LEU A 1 178 ? -4.011 -2.946 19.954 1.00 90.44 178 LEU A C 1
ATOM 1368 O O . LEU A 1 178 ? -4.217 -2.280 20.965 1.00 90.44 178 LEU A O 1
ATOM 1372 N N . GLY A 1 179 ? -3.383 -2.426 18.896 1.00 87.00 179 GLY A N 1
ATOM 1373 C CA . GLY A 1 179 ? -2.912 -1.041 18.865 1.00 87.00 179 GLY A CA 1
ATOM 1374 C C . GLY A 1 179 ? -4.030 0.007 18.979 1.00 87.00 179 GLY A C 1
ATOM 1375 O O . GLY A 1 179 ? -3.796 1.076 19.539 1.00 87.00 179 GLY A O 1
ATOM 1376 N N . LYS A 1 180 ? -5.243 -0.272 18.479 1.00 85.25 180 LYS A N 1
ATOM 1377 C CA . LYS A 1 180 ? -6.421 0.605 18.663 1.00 85.25 180 LYS A CA 1
ATOM 1378 C C . LYS A 1 180 ? -6.958 0.552 20.094 1.00 85.25 180 LYS A C 1
ATOM 1380 O O . LYS A 1 180 ? -7.451 1.555 20.604 1.00 85.25 180 LYS A O 1
ATOM 1385 N N . LEU A 1 181 ? -6.828 -0.604 20.738 1.00 87.12 181 LEU A N 1
ATOM 1386 C CA . LEU A 1 181 ? -7.253 -0.844 22.115 1.00 87.12 181 LEU A CA 1
ATOM 1387 C C . LEU A 1 181 ? -6.214 -0.366 23.154 1.00 87.12 181 LEU A C 1
ATOM 1389 O O . LEU A 1 181 ? -6.471 -0.449 24.350 1.00 87.12 181 LEU A O 1
ATOM 1393 N N . ALA A 1 182 ? -5.087 0.218 22.721 1.00 89.25 182 ALA A N 1
ATOM 1394 C CA . ALA A 1 182 ? -3.992 0.723 23.565 1.00 89.25 182 ALA A CA 1
ATOM 1395 C C . ALA A 1 182 ? -4.405 1.684 24.695 1.00 89.25 182 ALA A C 1
ATOM 1397 O O . ALA A 1 182 ? -3.712 1.780 25.707 1.00 89.25 182 ALA A O 1
ATOM 1398 N N . ARG A 1 183 ? -5.536 2.385 24.547 1.00 88.69 183 ARG A N 1
ATOM 1399 C CA . ARG A 1 183 ? -6.061 3.295 25.577 1.00 88.69 183 ARG A CA 1
ATOM 1400 C C . ARG A 1 183 ? -6.644 2.587 26.804 1.00 88.69 183 ARG A C 1
ATOM 1402 O O . ARG A 1 183 ? -6.790 3.223 27.841 1.00 88.69 183 ARG A O 1
ATOM 1409 N N . PHE A 1 184 ? -6.990 1.306 26.692 1.00 90.62 184 PHE A N 1
ATOM 1410 C CA . PHE A 1 184 ? -7.640 0.537 27.753 1.00 90.62 184 PHE A CA 1
ATOM 1411 C C . PHE A 1 184 ? -6.609 -0.088 28.691 1.00 90.62 184 PHE A C 1
ATOM 1413 O O . PHE A 1 184 ? -6.277 -1.269 28.592 1.00 90.62 184 PHE A O 1
ATOM 1420 N N . LYS A 1 185 ? -6.053 0.746 29.568 1.00 90.88 185 LYS A N 1
ATOM 1421 C CA . LYS A 1 185 ? -5.132 0.322 30.624 1.00 90.88 185 LYS A CA 1
ATOM 1422 C C . LYS A 1 185 ? -5.928 0.032 31.906 1.00 90.88 185 LYS A C 1
ATOM 1424 O O . LYS A 1 185 ? -6.753 0.873 32.263 1.00 90.88 185 LYS A O 1
ATOM 1429 N N . PRO A 1 186 ? -5.630 -1.064 32.635 1.00 90.81 186 PRO A N 1
ATOM 1430 C CA . PRO A 1 186 ? -4.496 -1.984 32.461 1.00 90.81 186 PRO A CA 1
ATOM 1431 C C . PRO A 1 186 ? -4.756 -3.190 31.538 1.00 90.81 186 PRO A C 1
ATOM 1433 O O . PRO A 1 186 ? -3.852 -3.993 31.315 1.00 90.81 186 PRO A O 1
ATOM 1436 N N . GLU A 1 187 ? -5.966 -3.362 31.011 1.00 91.06 187 GLU A N 1
ATOM 1437 C CA . GLU A 1 187 ? -6.396 -4.579 30.315 1.00 91.06 187 GLU A CA 1
ATOM 1438 C C . GLU A 1 187 ? -5.518 -4.913 29.106 1.00 91.06 187 GLU A C 1
ATOM 1440 O O . GLU A 1 187 ? -5.202 -6.083 28.871 1.00 91.06 187 GLU A O 1
ATOM 1445 N N . ILE A 1 188 ? -5.069 -3.889 28.377 1.00 94.06 188 ILE A N 1
ATOM 1446 C CA . ILE A 1 188 ? -4.238 -4.057 27.186 1.00 94.06 188 ILE A CA 1
ATOM 1447 C C . ILE A 1 188 ? -2.852 -4.639 27.479 1.00 94.06 188 ILE A C 1
ATOM 1449 O O . ILE A 1 188 ? -2.241 -5.224 26.587 1.00 94.06 188 ILE A O 1
ATOM 1453 N N . TYR A 1 189 ? -2.362 -4.582 28.722 1.00 94.00 189 TYR A N 1
ATOM 1454 C CA . TYR A 1 189 ? -1.063 -5.165 29.070 1.00 94.00 189 TYR A CA 1
ATOM 1455 C C . TYR A 1 189 ? -1.016 -6.684 28.876 1.00 94.00 189 TYR A C 1
ATOM 1457 O O . TYR A 1 189 ? 0.045 -7.237 28.596 1.00 94.00 189 TYR A O 1
ATOM 1465 N N . LYS A 1 190 ? -2.175 -7.356 28.891 1.00 94.56 190 LYS A N 1
ATOM 1466 C CA . LYS A 1 190 ? -2.291 -8.785 28.554 1.00 94.56 190 LYS A CA 1
ATOM 1467 C C . LYS A 1 190 ? -1.849 -9.098 27.118 1.00 94.56 190 LYS A C 1
ATOM 1469 O O . LYS A 1 190 ? -1.495 -10.235 26.824 1.00 94.56 190 LYS A O 1
ATOM 1474 N N . ALA A 1 191 ? -1.863 -8.105 26.229 1.00 93.44 191 ALA A N 1
ATOM 1475 C CA . ALA A 1 191 ? -1.505 -8.256 24.826 1.00 93.44 191 ALA A CA 1
ATOM 1476 C C . ALA A 1 191 ? -0.008 -8.063 24.534 1.00 93.44 191 ALA A C 1
ATOM 1478 O O . ALA A 1 191 ? 0.433 -8.415 23.441 1.00 93.44 191 ALA A O 1
ATOM 1479 N N . VAL A 1 192 ? 0.778 -7.533 25.482 1.00 95.06 192 VAL A N 1
ATOM 1480 C CA . VAL A 1 192 ? 2.196 -7.188 25.262 1.00 95.06 192 VAL A CA 1
ATOM 1481 C C . VAL A 1 192 ? 3.002 -8.414 24.844 1.00 95.06 192 VAL A C 1
ATOM 1483 O O . VAL A 1 192 ? 3.592 -8.401 23.769 1.00 95.06 192 VAL A O 1
ATOM 1486 N N . GLY A 1 193 ? 2.924 -9.515 25.599 1.00 95.12 193 GLY A N 1
ATOM 1487 C CA . GLY A 1 193 ? 3.664 -10.738 25.261 1.00 95.12 193 GLY A CA 1
ATOM 1488 C C . GLY A 1 193 ? 3.267 -11.341 23.906 1.00 95.12 193 GLY A C 1
ATOM 1489 O O . GLY A 1 193 ? 4.103 -11.888 23.190 1.00 95.12 193 GLY A O 1
ATOM 1490 N N . ALA A 1 194 ? 2.000 -11.195 23.499 1.00 94.62 194 ALA A N 1
ATOM 1491 C CA . ALA A 1 194 ? 1.550 -11.633 22.179 1.00 94.62 194 ALA A CA 1
ATOM 1492 C C . ALA A 1 194 ? 2.136 -10.762 21.056 1.00 94.62 194 ALA A C 1
ATOM 1494 O O . ALA A 1 194 ? 2.523 -11.285 20.013 1.00 94.62 194 ALA A O 1
ATOM 1495 N N . LEU A 1 195 ? 2.226 -9.446 21.266 1.00 94.06 195 LEU A N 1
ATOM 1496 C CA . LEU A 1 195 ? 2.810 -8.507 20.307 1.00 94.06 195 LEU A CA 1
ATOM 1497 C C . LEU A 1 195 ? 4.335 -8.640 20.220 1.00 94.06 195 LEU A C 1
ATOM 1499 O O . LEU A 1 195 ? 4.877 -8.559 19.122 1.00 94.06 195 LEU A O 1
ATOM 1503 N N . GLU A 1 196 ? 5.021 -8.899 21.333 1.00 94.88 196 GLU A N 1
ATOM 1504 C CA . GLU A 1 196 ? 6.456 -9.209 21.339 1.00 94.88 196 GLU A CA 1
ATOM 1505 C C . GLU A 1 196 ? 6.753 -10.470 20.523 1.00 94.88 196 GLU A C 1
ATOM 1507 O O . GLU A 1 196 ? 7.659 -10.463 19.690 1.00 94.88 196 GLU A O 1
ATOM 1512 N N . GLY A 1 197 ? 5.932 -11.518 20.660 1.00 92.81 197 GLY A N 1
ATOM 1513 C CA . GLY A 1 197 ? 6.040 -12.720 19.828 1.00 92.81 197 GLY A CA 1
ATOM 1514 C C . GLY A 1 197 ? 5.896 -12.433 18.326 1.00 92.81 197 GLY A C 1
ATOM 1515 O O . GLY A 1 197 ? 6.609 -13.013 17.508 1.00 92.81 197 GLY A O 1
ATOM 1516 N N . LEU A 1 198 ? 5.035 -11.480 17.951 1.00 93.31 198 LEU A N 1
ATOM 1517 C CA . LEU A 1 198 ? 4.849 -11.063 16.557 1.00 93.31 198 LEU A CA 1
ATOM 1518 C C . LEU A 1 198 ? 6.026 -10.258 15.982 1.00 93.31 198 LEU A C 1
ATOM 1520 O O . LEU A 1 198 ? 6.106 -10.100 14.763 1.00 93.31 198 LEU A O 1
ATOM 1524 N N . LEU A 1 199 ? 6.964 -9.772 16.802 1.00 92.25 199 LEU A N 1
ATOM 1525 C CA . LEU A 1 199 ? 8.190 -9.144 16.292 1.00 92.25 199 LEU A CA 1
ATOM 1526 C C . LEU A 1 199 ? 9.095 -10.151 15.566 1.00 92.25 199 LEU A C 1
ATOM 1528 O O . LEU A 1 199 ? 9.904 -9.739 14.740 1.00 92.25 199 LEU A O 1
ATOM 1532 N N . GLY A 1 200 ? 8.936 -11.454 15.824 1.00 88.56 200 GLY A N 1
ATOM 1533 C CA . GLY A 1 200 ? 9.630 -12.538 15.123 1.00 88.56 200 GLY A CA 1
ATOM 1534 C C . GLY A 1 200 ? 8.872 -13.124 13.926 1.00 88.56 200 GLY A C 1
ATOM 1535 O O . GLY A 1 200 ? 9.322 -14.115 13.360 1.00 88.56 200 GLY A O 1
ATOM 1536 N N . ASP A 1 201 ? 7.722 -12.559 13.544 1.00 92.75 201 ASP A N 1
ATOM 1537 C CA . ASP A 1 201 ? 6.857 -13.135 12.508 1.00 92.75 201 ASP A CA 1
ATOM 1538 C C . ASP A 1 201 ? 7.541 -13.221 11.132 1.00 92.75 201 ASP A C 1
ATOM 1540 O O . ASP A 1 201 ? 8.306 -12.331 10.752 1.00 92.75 201 ASP A O 1
ATOM 1544 N N . GLU A 1 202 ? 7.205 -14.247 10.342 1.00 84.62 202 GLU A N 1
ATOM 1545 C CA . GLU A 1 202 ? 7.692 -14.430 8.966 1.00 84.62 202 GLU A CA 1
ATOM 1546 C C . GLU A 1 202 ? 7.358 -13.220 8.070 1.00 84.62 202 GLU A C 1
ATOM 1548 O O . GLU A 1 202 ? 8.168 -12.809 7.232 1.00 84.62 202 GLU A O 1
ATOM 1553 N N . LYS A 1 203 ? 6.189 -12.591 8.279 1.00 72.50 203 LYS A N 1
ATOM 1554 C CA . LYS A 1 203 ? 5.702 -11.483 7.454 1.00 72.50 203 LYS A CA 1
ATOM 1555 C C . LYS A 1 203 ? 6.176 -10.130 8.005 1.00 72.50 203 LYS A C 1
ATOM 1557 O O . LYS A 1 203 ? 5.787 -9.757 9.115 1.00 72.50 203 LYS A O 1
ATOM 1562 N N . PRO A 1 204 ? 6.906 -9.313 7.217 1.00 68.69 204 PRO A N 1
ATOM 1563 C CA . PRO A 1 204 ? 7.373 -7.987 7.643 1.00 68.69 204 PRO A CA 1
ATOM 1564 C C . PRO A 1 204 ? 6.267 -7.058 8.156 1.00 68.69 204 PRO A C 1
ATOM 1566 O O . PRO A 1 204 ? 6.462 -6.347 9.141 1.00 68.69 204 PRO A O 1
ATOM 1569 N N . GLN A 1 205 ? 5.084 -7.110 7.539 1.00 63.75 205 GLN A N 1
ATOM 1570 C CA . GLN A 1 205 ? 3.928 -6.309 7.949 1.00 63.75 205 GLN A CA 1
ATOM 1571 C C . GLN A 1 205 ? 3.471 -6.634 9.365 1.00 63.75 205 GLN A C 1
ATOM 1573 O O . GLN A 1 205 ? 3.166 -5.726 10.133 1.00 63.75 205 GLN A O 1
ATOM 1578 N N . VAL A 1 206 ? 3.435 -7.916 9.729 1.00 75.88 206 VAL A N 1
ATOM 1579 C CA . VAL A 1 206 ? 3.005 -8.340 11.063 1.00 75.88 206 VAL A CA 1
ATOM 1580 C C . VAL A 1 206 ? 3.968 -7.776 12.108 1.00 75.88 206 VAL A C 1
ATOM 1582 O O . VAL A 1 206 ? 3.515 -7.131 13.053 1.00 75.88 206 VAL A O 1
ATOM 1585 N N . ARG A 1 207 ? 5.283 -7.868 11.856 1.00 85.56 207 ARG A N 1
ATOM 1586 C CA . ARG A 1 207 ? 6.323 -7.261 12.705 1.00 85.56 207 ARG A CA 1
ATOM 1587 C C . ARG A 1 207 ? 6.150 -5.745 12.841 1.00 85.56 207 ARG A C 1
ATOM 1589 O O . ARG A 1 207 ? 6.191 -5.205 13.943 1.00 85.56 207 ARG A O 1
ATOM 1596 N N . GLN A 1 208 ? 5.914 -5.046 11.727 1.00 73.69 208 GLN A N 1
ATOM 1597 C CA . GLN A 1 208 ? 5.737 -3.591 11.721 1.00 73.69 208 GLN A CA 1
ATOM 1598 C C . GLN A 1 208 ? 4.499 -3.156 12.520 1.00 73.69 208 GLN A C 1
ATOM 1600 O O . GLN A 1 208 ? 4.554 -2.178 13.268 1.00 73.69 208 GLN A O 1
ATOM 1605 N N . TYR A 1 209 ? 3.372 -3.850 12.351 1.00 79.56 209 TYR A N 1
ATOM 1606 C CA . TYR A 1 209 ? 2.143 -3.541 13.081 1.00 79.56 209 TYR A CA 1
ATOM 1607 C C . TYR A 1 209 ? 2.254 -3.894 14.563 1.00 79.56 209 TYR A C 1
ATOM 1609 O O . TYR A 1 209 ? 1.758 -3.126 15.386 1.00 79.56 209 TYR A O 1
ATOM 1617 N N . ALA A 1 210 ? 2.949 -4.980 14.903 1.00 86.12 210 ALA A N 1
ATOM 1618 C CA . ALA A 1 210 ? 3.248 -5.336 16.283 1.00 86.12 210 ALA A CA 1
ATOM 1619 C C . ALA A 1 210 ? 4.082 -4.250 16.975 1.00 86.12 210 ALA A C 1
ATOM 1621 O O . ALA A 1 210 ? 3.685 -3.751 18.026 1.00 86.12 210 ALA A O 1
ATOM 1622 N N . LEU A 1 211 ? 5.152 -3.778 16.325 1.00 86.06 211 LEU A N 1
ATOM 1623 C CA . LEU A 1 211 ? 5.963 -2.666 16.826 1.00 86.06 211 LEU A CA 1
ATOM 1624 C C . LEU A 1 211 ? 5.129 -1.392 17.026 1.00 86.06 211 LEU A C 1
ATOM 1626 O O . LEU A 1 211 ? 5.177 -0.770 18.084 1.00 86.06 211 LEU A O 1
ATOM 1630 N N . LYS A 1 212 ? 4.313 -1.013 16.033 1.00 81.69 212 LYS A N 1
ATOM 1631 C CA . LYS A 1 212 ? 3.421 0.157 16.137 1.00 81.69 212 LYS A CA 1
ATOM 1632 C C . LYS A 1 212 ? 2.402 0.023 17.271 1.00 81.69 212 LYS A C 1
ATOM 1634 O O . LYS A 1 212 ? 1.991 1.037 17.828 1.00 81.69 212 LYS A O 1
ATOM 1639 N N . ALA A 1 213 ? 1.926 -1.186 17.557 1.00 85.12 213 ALA A N 1
ATOM 1640 C CA . ALA A 1 213 ? 0.988 -1.435 18.645 1.00 85.12 213 ALA A CA 1
ATOM 1641 C C . ALA A 1 213 ? 1.678 -1.329 20.010 1.00 85.12 213 ALA A C 1
ATOM 1643 O O . ALA A 1 213 ? 1.162 -0.626 20.873 1.00 85.12 213 ALA A O 1
ATOM 1644 N N . LEU A 1 214 ? 2.866 -1.921 20.168 1.00 90.94 214 LEU A N 1
ATOM 1645 C CA . LEU A 1 214 ? 3.681 -1.811 21.384 1.00 90.94 214 LEU A CA 1
ATOM 1646 C C . LEU A 1 214 ? 3.986 -0.349 21.728 1.00 90.94 214 LEU A C 1
ATOM 1648 O O . LEU A 1 214 ? 3.699 0.089 22.836 1.00 90.94 214 LEU A O 1
ATOM 1652 N N . VAL A 1 215 ? 4.428 0.441 20.743 1.00 87.56 215 VAL A N 1
ATOM 1653 C CA . VAL A 1 215 ? 4.684 1.885 20.915 1.00 87.56 215 VAL A CA 1
ATOM 1654 C C . VAL A 1 215 ? 3.448 2.647 21.412 1.00 87.56 215 VAL A C 1
ATOM 1656 O O . VAL A 1 215 ? 3.582 3.627 22.137 1.00 87.56 215 VAL A O 1
ATOM 1659 N N . ARG A 1 216 ? 2.232 2.225 21.036 1.00 88.75 216 ARG A N 1
ATOM 1660 C CA . ARG A 1 216 ? 0.992 2.860 21.518 1.00 88.75 216 ARG A CA 1
ATOM 1661 C C . ARG A 1 216 ? 0.608 2.430 22.928 1.00 88.75 216 ARG A C 1
ATOM 1663 O O . ARG A 1 216 ? 0.023 3.229 23.653 1.00 88.75 216 ARG A O 1
ATOM 1670 N N . ILE A 1 217 ? 0.864 1.172 23.279 1.00 88.06 217 ILE A N 1
ATOM 1671 C CA . ILE A 1 217 ? 0.567 0.633 24.612 1.00 88.06 217 ILE A CA 1
ATOM 1672 C C . ILE A 1 217 ? 1.456 1.321 25.658 1.00 88.06 217 ILE A C 1
ATOM 1674 O O . ILE A 1 217 ? 0.962 1.674 26.735 1.00 88.06 217 ILE A O 1
ATOM 1678 N N . GLY A 1 218 ? 2.695 1.640 25.278 1.00 82.62 218 GLY A N 1
ATOM 1679 C CA . GLY A 1 218 ? 3.666 2.337 26.118 1.00 82.62 218 GLY A CA 1
ATOM 1680 C C . GLY A 1 218 ? 4.571 1.355 26.826 1.00 82.62 218 GLY A C 1
ATOM 1681 O O . GLY A 1 218 ? 4.033 0.573 27.641 1.00 82.62 218 GLY A O 1
#

InterPro domains:
  IPR006555 ATP-dependent helicase, C-terminal [PF13307] (3-96)
  IPR006555 ATP-dependent helicase, C-terminal [SM00491] (1-83)
  IPR011989 Armadillo-like helical [G3DSA:1.25.10.10] (141-218)
  IPR016024 Armadillo-type fold [SSF48371] (144-218)
  IPR027417 P-loop containing nucleoside triphosphate hydrolase [G3DSA:3.40.50.300] (1-115)
  IPR045028 Helicase superfamily 1/2, DinG/Rad3-like [PTHR11472] (3-109)

Sequence (218 aa):
TTTFWQGIDIKGDKLSLVVIVKMPFGSPGDPVYDERCRRLGERWFTDLALPSAILLLRQGVGRLIRGIHDYGVVAILDTRLLRSSYGRTIVSSLPEVDVVHSIEDVKRFFASIPQSASSKVQTTTVSQGQGIGPSDTEKGISRVVALGNSNDPSVIPEVIDFTRSRNGNERRFAASALGKLARFKPEIYKAVGALEGLLGDEKPQVRQYALKALVRIG

Radius of gyration: 21.6 Å; chains: 1; bounding box: 57×40×60 Å

pLDDT: mean 74.87, std 18.18, range [27.08, 95.81]